Protein AF-A0A162ZR48-F1 (afdb_monomer)

InterPro domains:
  IPR013087 Zinc finger C2H2-type [PF00096] (67-89)
  IPR013087 Zinc finger C2H2-type [PF00096] (95-117)
  IPR013087 Zinc finger C2H2-type [PF00096] (123-147)
  IPR013087 Zinc finger C2H2-type [PF00096] (153-177)
  IPR013087 Zinc finger C2H2-type [PS00028] (3-26)
  IPR013087 Zinc finger C2H2-type [PS00028] (69-89)
  IPR013087 Zinc finger C2H2-type [PS00028] (97-117)
  IPR013087 Zinc finger C2H2-type [PS00028] (125-147)
  IPR013087 Zinc finger C2H2-type [PS00028] (155-177)
  IPR013087 Zinc finger C2H2-type [PS50157] (1-31)
  IPR013087 Zinc finger C2H2-type [PS50157] (34-66)
  IPR013087 Zinc finger C2H2-type [PS50157] (67-94)
  IPR013087 Zinc finger C2H2-type [PS50157] (95-122)
  IPR013087 Zinc finger C2H2-type [PS50157] (123-152)
  IPR013087 Zinc finger C2H2-type [PS50157] (153-180)
  IPR013087 Zinc finger C2H2-type [SM00355] (1-26)
  IPR013087 Zinc finger C2H2-type [SM00355] (34-61)
  IPR013087 Zinc finger C2H2-type [SM00355] (67-89)
  IPR013087 Zinc finger C2H2-type [SM00355] (95-117)
  IPR013087 Zinc finger C2H2-type [SM00355] (123-147)

Structure (mmCIF, N/CA/C/O backbone):
data_AF-A0A162ZR48-F1
#
_entry.id   AF-A0A162ZR48-F1
#
loop_
_atom_site.group_PDB
_atom_site.id
_atom_site.type_symbol
_atom_site.label_atom_id
_atom_site.label_alt_id
_atom_site.label_comp_id
_atom_site.label_asym_id
_atom_site.label_entity_id
_atom_site.label_seq_id
_atom_site.pdbx_PDB_ins_code
_atom_site.Cartn_x
_atom_site.Cartn_y
_atom_site.Cartn_z
_atom_site.occupancy
_atom_site.B_iso_or_equiv
_atom_site.auth_seq_id
_atom_site.auth_comp_id
_atom_site.auth_asym_id
_atom_site.auth_atom_id
_atom_site.pdbx_PDB_model_num
ATOM 1 N N . HIS A 1 1 ? 4.741 5.498 -23.033 1.00 85.38 1 HIS A N 1
ATOM 2 C CA . HIS A 1 1 ? 5.448 5.925 -21.806 1.00 85.38 1 HIS A CA 1
ATOM 3 C C . HIS A 1 1 ? 6.647 6.787 -22.174 1.00 85.38 1 HIS A C 1
ATOM 5 O O . HIS A 1 1 ? 7.472 6.330 -22.950 1.00 85.38 1 HIS A O 1
ATOM 11 N N . ALA A 1 2 ? 6.718 8.033 -21.700 1.00 90.19 2 ALA A N 1
ATOM 12 C CA . ALA A 1 2 ? 7.829 8.940 -22.012 1.00 90.19 2 ALA A CA 1
ATOM 13 C C . ALA A 1 2 ? 8.942 8.821 -20.964 1.00 90.19 2 ALA A C 1
ATOM 15 O O . ALA A 1 2 ? 8.642 8.762 -19.767 1.00 90.19 2 ALA A O 1
ATOM 16 N N . CYS A 1 3 ? 10.198 8.813 -21.408 1.00 92.06 3 CYS A N 1
ATOM 17 C CA . CYS A 1 3 ? 11.328 9.025 -20.519 1.00 92.06 3 CYS A CA 1
ATOM 18 C C . CYS A 1 3 ? 11.296 10.480 -20.036 1.00 92.06 3 CYS A C 1
ATOM 20 O O . CYS A 1 3 ? 11.126 11.397 -20.832 1.00 92.06 3 CYS A O 1
ATOM 22 N N . ARG A 1 4 ? 11.391 10.694 -18.721 1.00 91.75 4 ARG A N 1
ATOM 23 C CA . ARG A 1 4 ? 11.512 12.039 -18.128 1.00 91.75 4 ARG A CA 1
ATOM 24 C C . ARG A 1 4 ? 12.849 12.200 -17.412 1.00 91.75 4 ARG A C 1
ATOM 26 O O . ARG A 1 4 ? 12.938 12.891 -16.397 1.00 91.75 4 ARG A O 1
ATOM 33 N N . TRP A 1 5 ? 13.862 11.496 -17.903 1.00 90.75 5 TRP A N 1
ATOM 34 C CA . TRP A 1 5 ? 15.241 11.801 -17.566 1.00 90.75 5 TRP A CA 1
ATOM 35 C C . TRP A 1 5 ? 15.606 13.144 -18.196 1.00 90.75 5 TRP A C 1
ATOM 37 O O . TRP A 1 5 ? 15.152 13.440 -19.303 1.00 90.75 5 TRP A O 1
ATOM 47 N N . ILE A 1 6 ? 16.391 13.962 -17.496 1.00 89.31 6 ILE A N 1
ATOM 48 C CA . ILE A 1 6 ? 16.853 15.249 -18.022 1.00 89.31 6 ILE A CA 1
ATOM 49 C C . ILE A 1 6 ? 17.517 15.023 -19.390 1.00 89.31 6 ILE A C 1
ATOM 51 O O . ILE A 1 6 ? 18.332 14.116 -19.555 1.00 89.31 6 ILE A O 1
ATOM 55 N N . ASN A 1 7 ? 17.123 15.832 -20.377 1.00 88.62 7 ASN A N 1
ATOM 56 C CA . ASN A 1 7 ? 17.596 15.778 -21.765 1.00 88.62 7 ASN A CA 1
ATOM 57 C C . ASN A 1 7 ? 17.294 14.475 -22.538 1.00 88.62 7 ASN A C 1
ATOM 59 O O . ASN A 1 7 ? 17.893 14.246 -23.584 1.00 88.62 7 ASN A O 1
ATOM 63 N N . CYS A 1 8 ? 16.352 13.637 -22.086 1.00 90.81 8 CYS A N 1
ATOM 64 C CA . CYS A 1 8 ? 15.891 12.466 -22.841 1.00 90.81 8 CYS A CA 1
ATOM 65 C C . CYS A 1 8 ? 14.471 12.674 -23.387 1.00 90.81 8 CYS A C 1
ATOM 67 O O . CYS A 1 8 ? 13.550 12.986 -22.633 1.00 90.81 8 CYS A O 1
ATOM 69 N N . GLN A 1 9 ? 14.285 12.477 -24.697 1.00 92.50 9 GLN A N 1
ATOM 70 C CA . GLN A 1 9 ? 12.995 12.652 -25.386 1.00 92.50 9 GLN A CA 1
ATOM 71 C C . GLN A 1 9 ? 12.364 11.326 -25.855 1.00 92.50 9 GLN A C 1
ATOM 73 O O . GLN A 1 9 ? 11.335 11.330 -26.533 1.00 92.50 9 GLN A O 1
ATOM 78 N N . GLU A 1 10 ? 12.943 10.179 -25.488 1.00 94.62 10 GLU A N 1
ATOM 79 C CA . GLU A 1 10 ? 12.475 8.873 -25.957 1.00 94.62 10 GLU A CA 1
ATOM 80 C C . GLU A 1 10 ? 11.094 8.478 -25.405 1.00 94.62 10 GLU A C 1
ATOM 82 O O . GLU A 1 10 ? 10.706 8.784 -24.267 1.00 94.62 10 GLU A O 1
ATOM 87 N N . ARG A 1 11 ? 10.335 7.745 -26.230 1.00 93.88 11 ARG A N 1
ATOM 88 C CA . ARG A 1 11 ? 8.993 7.245 -25.910 1.00 93.88 11 ARG A CA 1
ATOM 89 C C . ARG A 1 11 ? 8.895 5.758 -26.224 1.00 93.88 11 ARG A C 1
ATOM 91 O O . ARG A 1 11 ? 9.351 5.294 -27.258 1.00 93.88 11 ARG A O 1
ATOM 98 N N . PHE A 1 12 ? 8.218 5.033 -25.343 1.00 92.25 12 PHE A N 1
ATOM 99 C CA . PHE A 1 12 ? 8.111 3.577 -25.376 1.00 92.25 12 PHE A CA 1
ATOM 100 C C . PHE A 1 12 ? 6.658 3.119 -25.389 1.00 92.25 12 PHE A C 1
ATOM 102 O O . PHE A 1 12 ? 5.803 3.749 -24.760 1.00 92.25 12 PHE A O 1
ATOM 109 N N . SER A 1 13 ? 6.385 1.991 -26.037 1.00 89.94 13 SER A N 1
ATOM 110 C CA . SER A 1 13 ? 5.060 1.362 -26.065 1.00 89.94 13 SER A CA 1
ATOM 111 C C . SER A 1 13 ? 4.666 0.747 -24.716 1.00 89.94 13 SER A C 1
ATOM 113 O O . SER A 1 13 ? 3.495 0.808 -24.356 1.00 89.94 13 SER A O 1
ATOM 115 N N . ALA A 1 14 ? 5.628 0.248 -23.927 1.00 85.94 14 ALA A N 1
ATOM 116 C CA . ALA A 1 14 ? 5.391 -0.386 -22.625 1.00 85.94 14 ALA A CA 1
ATOM 117 C C . ALA A 1 14 ? 6.295 0.159 -21.493 1.00 85.94 14 ALA A C 1
ATOM 119 O O . ALA A 1 14 ? 7.354 0.750 -21.728 1.00 85.94 14 ALA A O 1
ATOM 120 N N . PHE A 1 15 ? 5.879 -0.042 -20.235 1.00 85.12 15 PHE A N 1
ATOM 121 C CA . PHE A 1 15 ? 6.690 0.301 -19.053 1.00 85.12 15 PHE A CA 1
ATOM 122 C C . PHE A 1 15 ? 7.958 -0.550 -18.938 1.00 85.12 15 PHE A C 1
ATOM 124 O O . PHE A 1 15 ? 8.994 -0.044 -18.504 1.00 85.12 15 PHE A O 1
ATOM 131 N N . ASP A 1 16 ? 7.893 -1.818 -19.345 1.00 83.25 16 ASP A N 1
ATOM 132 C CA . ASP A 1 16 ? 9.028 -2.738 -19.264 1.00 83.25 16 ASP A CA 1
ATOM 133 C C . ASP A 1 16 ? 10.146 -2.296 -20.230 1.00 83.25 16 ASP A C 1
ATOM 135 O O . ASP A 1 16 ? 11.301 -2.179 -19.824 1.00 83.25 16 ASP A O 1
ATOM 139 N N . THR A 1 17 ? 9.797 -1.877 -21.454 1.00 90.25 17 THR A N 1
ATOM 140 C CA . THR A 1 17 ? 10.753 -1.313 -22.427 1.00 90.25 17 THR A CA 1
ATOM 141 C C . THR A 1 17 ? 11.373 0.010 -21.966 1.00 90.25 17 THR A C 1
ATOM 143 O O . THR A 1 17 ? 12.579 0.199 -22.102 1.00 90.25 17 THR A O 1
ATOM 146 N N . LEU A 1 18 ? 10.588 0.897 -21.337 1.00 91.88 18 LEU A N 1
ATOM 147 C CA . LEU A 1 18 ? 11.119 2.128 -20.735 1.00 91.88 18 LEU A CA 1
ATOM 148 C C . LEU A 1 18 ? 12.092 1.808 -19.589 1.00 91.88 18 LEU A C 1
ATOM 150 O O . LEU A 1 18 ? 13.120 2.462 -19.436 1.00 91.88 18 LEU A O 1
ATOM 154 N N . THR A 1 19 ? 11.786 0.792 -18.780 1.00 88.75 19 THR A N 1
ATOM 155 C CA . THR A 1 19 ? 12.639 0.380 -17.657 1.00 88.75 19 THR A CA 1
ATOM 156 C C . THR A 1 19 ? 13.972 -0.185 -18.149 1.00 88.75 19 THR A C 1
ATOM 158 O O . THR A 1 19 ? 15.008 0.112 -17.553 1.00 88.75 19 THR A O 1
ATOM 161 N N . ILE A 1 20 ? 13.970 -0.946 -19.250 1.00 89.50 20 ILE A N 1
ATOM 162 C CA . ILE A 1 20 ? 15.191 -1.440 -19.903 1.00 89.50 20 ILE A CA 1
ATOM 163 C C . ILE A 1 20 ? 16.043 -0.267 -20.402 1.00 89.50 20 ILE A C 1
ATOM 165 O O . ILE A 1 20 ? 17.217 -0.194 -20.038 1.00 89.50 20 ILE A O 1
ATOM 169 N N . HIS A 1 21 ? 15.448 0.688 -21.127 1.00 93.44 21 HIS A N 1
ATOM 170 C CA . HIS A 1 21 ? 16.141 1.905 -21.567 1.00 93.44 21 HIS A CA 1
ATOM 171 C C . HIS A 1 21 ? 16.774 2.659 -20.387 1.00 93.44 21 HIS A C 1
ATOM 173 O O . HIS A 1 21 ? 17.969 2.935 -20.400 1.00 93.44 21 HIS A O 1
ATOM 179 N N . LEU A 1 22 ? 16.022 2.911 -19.309 1.00 92.69 22 LEU A N 1
ATOM 180 C CA . LEU A 1 22 ? 16.535 3.603 -18.117 1.00 92.69 22 LEU A CA 1
ATOM 181 C C . LEU A 1 22 ? 17.709 2.853 -17.469 1.00 92.69 22 LEU A C 1
ATOM 183 O O . LEU A 1 22 ? 18.711 3.454 -17.082 1.00 92.69 22 LEU A O 1
ATOM 187 N N . SER A 1 23 ? 17.597 1.528 -17.380 1.00 91.88 23 SER A N 1
ATOM 188 C CA . SER A 1 23 ? 18.617 0.634 -16.827 1.00 91.88 23 SER A CA 1
ATOM 189 C C . SER A 1 23 ? 19.919 0.649 -17.641 1.00 91.88 23 SER A C 1
ATOM 191 O O . SER A 1 23 ? 21.011 0.585 -17.067 1.00 91.88 23 SER A O 1
ATOM 193 N N . GLN A 1 24 ? 19.818 0.710 -18.969 1.00 92.94 24 GLN A N 1
ATOM 194 C CA . GLN A 1 24 ? 20.955 0.593 -19.884 1.00 92.94 24 GLN A CA 1
ATOM 195 C C . GLN A 1 24 ? 21.579 1.949 -20.227 1.00 92.94 24 GLN A C 1
ATOM 197 O O . GLN A 1 24 ? 22.788 2.099 -20.087 1.00 92.94 24 GLN A O 1
ATOM 202 N N . VAL A 1 25 ? 20.765 2.933 -20.611 1.00 93.50 25 VAL A N 1
ATOM 203 C CA . VAL A 1 25 ? 21.218 4.234 -21.128 1.00 93.50 25 VAL A CA 1
ATOM 204 C C . VAL A 1 25 ? 21.614 5.183 -19.999 1.00 93.50 25 VAL A C 1
ATOM 206 O O . VAL A 1 25 ? 22.659 5.823 -20.056 1.00 93.50 25 VAL A O 1
ATOM 209 N N . HIS A 1 26 ? 20.806 5.255 -18.941 1.00 91.81 26 HIS A N 1
ATOM 210 C CA . HIS A 1 26 ? 20.994 6.260 -17.892 1.00 91.81 26 HIS A CA 1
ATOM 211 C C . HIS A 1 26 ? 21.730 5.716 -16.661 1.00 91.81 26 HIS A C 1
ATOM 213 O O . HIS A 1 26 ? 22.629 6.360 -16.115 1.00 91.81 26 HIS A O 1
ATOM 219 N N . VAL A 1 27 ? 21.388 4.503 -16.220 1.00 92.06 27 VAL A N 1
ATOM 220 C CA . VAL A 1 27 ? 21.979 3.917 -15.010 1.00 92.06 27 VAL A CA 1
ATOM 221 C C . VAL A 1 27 ? 23.345 3.289 -15.303 1.00 92.06 27 VAL A C 1
ATOM 223 O O . VAL A 1 27 ? 24.343 3.726 -14.723 1.00 92.06 27 VAL A O 1
ATOM 226 N N . GLY A 1 28 ? 23.425 2.315 -16.217 1.00 88.31 28 GLY A N 1
ATOM 227 C CA . GLY A 1 28 ? 24.679 1.616 -16.538 1.00 88.31 28 GLY A CA 1
ATOM 228 C C . GLY A 1 28 ? 25.233 0.780 -15.368 1.00 88.31 28 GLY A C 1
ATOM 229 O O . GLY A 1 28 ? 24.609 0.665 -14.310 1.00 88.31 28 GLY A O 1
ATOM 230 N N . SER A 1 29 ? 26.358 0.088 -15.552 1.00 87.62 29 SER A N 1
ATOM 231 C CA . SER A 1 29 ? 26.980 -0.809 -14.551 1.00 87.62 29 SER A CA 1
ATOM 232 C C . SER A 1 29 ? 28.344 -0.299 -14.082 1.00 87.62 29 SER A C 1
ATOM 234 O O . SER A 1 29 ? 28.962 0.511 -14.760 1.00 87.62 29 SER A O 1
ATOM 236 N N . GLY A 1 30 ? 28.820 -0.785 -12.930 1.00 83.62 30 GLY A N 1
ATOM 237 C CA . GLY A 1 30 ? 30.201 -0.562 -12.475 1.00 83.62 30 GLY A CA 1
ATOM 238 C C . GLY A 1 30 ? 30.512 0.830 -11.916 1.00 83.62 30 GLY A C 1
ATOM 239 O O . GLY A 1 30 ? 31.674 1.132 -11.677 1.00 83.62 30 GLY A O 1
ATOM 240 N N . LYS A 1 31 ? 29.503 1.677 -11.684 1.00 87.81 31 LYS A N 1
ATOM 241 C CA . LYS A 1 31 ? 29.688 2.996 -11.059 1.00 87.81 31 LYS A CA 1
ATOM 242 C C . LYS A 1 31 ? 29.737 2.868 -9.532 1.00 87.81 31 LYS A C 1
ATOM 244 O O . LYS A 1 31 ? 28.979 2.073 -8.967 1.00 87.81 31 LYS A O 1
ATOM 249 N N . SER A 1 32 ? 30.583 3.669 -8.880 1.00 86.75 32 SER A N 1
ATOM 250 C CA . SER A 1 32 ? 30.621 3.828 -7.415 1.00 86.75 32 SER A CA 1
ATOM 251 C C . SER A 1 32 ? 29.356 4.508 -6.886 1.00 86.75 32 SER A C 1
ATOM 253 O O . SER A 1 32 ? 28.852 4.162 -5.818 1.00 86.75 32 SER A O 1
ATOM 255 N N . GLU A 1 33 ? 28.799 5.428 -7.676 1.00 92.94 33 GLU A N 1
ATOM 256 C CA . GLU A 1 33 ? 27.580 6.162 -7.367 1.00 92.94 33 GLU A CA 1
ATOM 257 C C . GLU A 1 33 ? 26.665 6.281 -8.590 1.00 92.94 33 GLU A C 1
ATOM 259 O O . GLU A 1 33 ? 27.097 6.379 -9.739 1.00 92.94 33 GLU A O 1
ATOM 264 N N . TYR A 1 34 ? 25.364 6.284 -8.324 1.00 92.38 34 TYR A N 1
ATOM 265 C CA . TYR A 1 34 ? 24.301 6.406 -9.306 1.00 92.38 34 TYR A CA 1
ATOM 266 C C . TYR A 1 34 ? 23.413 7.582 -8.916 1.00 92.38 34 TYR A C 1
ATOM 268 O O . TYR A 1 34 ? 22.731 7.537 -7.890 1.00 92.38 34 TYR A O 1
AT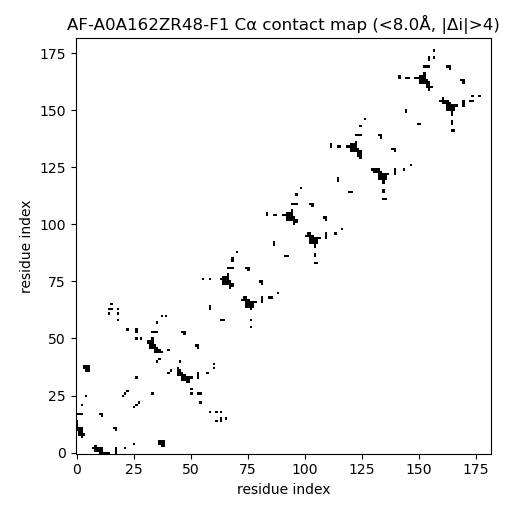OM 276 N N . LYS A 1 35 ? 23.391 8.625 -9.742 1.00 91.31 35 LYS A N 1
ATOM 277 C CA . LYS A 1 35 ? 22.555 9.809 -9.537 1.00 91.31 35 LYS A CA 1
ATOM 278 C C . LYS A 1 35 ? 21.282 9.700 -10.372 1.00 91.31 35 LYS A C 1
ATOM 280 O O . LYS A 1 35 ? 21.337 9.417 -11.565 1.00 91.31 35 LYS A O 1
ATOM 285 N N . CYS A 1 36 ? 20.130 9.905 -9.740 1.00 91.69 36 CYS A N 1
ATOM 286 C CA . CYS A 1 36 ? 18.855 9.993 -10.443 1.00 91.69 36 CYS A CA 1
ATOM 287 C C . CYS A 1 36 ? 18.613 11.428 -10.918 1.00 91.69 36 CYS A C 1
ATOM 289 O O . CYS A 1 36 ? 18.443 12.332 -10.099 1.00 91.69 36 CYS A O 1
ATOM 291 N N . GLU A 1 37 ? 18.546 11.608 -12.235 1.00 91.12 37 GLU A N 1
ATOM 292 C CA . GLU A 1 37 ? 18.314 12.900 -12.899 1.00 91.12 37 GLU A CA 1
ATOM 293 C C . GLU A 1 37 ? 16.943 12.927 -13.580 1.00 91.12 37 GLU A C 1
ATOM 295 O O . GLU A 1 37 ? 16.740 13.482 -14.655 1.00 91.12 37 GLU A O 1
ATOM 300 N N . TRP A 1 38 ? 15.968 12.282 -12.946 1.00 89.56 38 TRP A N 1
ATOM 301 C CA . TRP A 1 38 ? 14.572 12.415 -13.328 1.00 89.56 38 TRP A CA 1
ATOM 302 C C . TRP A 1 38 ? 14.088 13.836 -13.015 1.00 89.56 38 TRP A C 1
ATOM 304 O O . TRP A 1 38 ? 14.393 14.342 -11.936 1.00 89.56 38 TRP A O 1
ATOM 314 N N . VAL A 1 39 ? 13.271 14.449 -13.879 1.00 87.94 39 VAL A N 1
ATOM 315 C CA . VAL A 1 39 ? 12.781 15.837 -13.690 1.00 87.94 39 VAL A CA 1
ATOM 316 C C . VAL A 1 39 ? 12.132 16.038 -12.307 1.00 87.94 39 VAL A C 1
ATOM 318 O O . VAL A 1 39 ? 12.380 17.012 -11.611 1.00 87.94 39 VAL A O 1
ATOM 321 N N . ALA A 1 40 ? 11.371 15.057 -11.814 1.00 85.12 40 ALA A N 1
ATOM 322 C CA . ALA A 1 40 ? 10.759 15.119 -10.477 1.00 85.12 40 ALA A CA 1
ATOM 323 C C . ALA A 1 40 ? 11.750 14.982 -9.292 1.00 85.12 40 ALA A C 1
ATOM 325 O O . ALA A 1 40 ? 11.346 15.096 -8.137 1.00 85.12 40 ALA A O 1
ATOM 326 N N . CYS A 1 41 ? 13.029 14.694 -9.542 1.00 86.38 41 CYS A N 1
ATOM 327 C CA . CYS A 1 41 ? 14.109 14.622 -8.547 1.00 86.38 41 CYS A CA 1
ATOM 328 C C . CYS A 1 41 ? 15.088 15.801 -8.627 1.00 86.38 41 CYS A C 1
ATOM 330 O O . CYS A 1 41 ? 16.017 15.863 -7.824 1.00 86.38 41 CYS A O 1
ATOM 332 N N . GLU A 1 42 ? 14.864 16.736 -9.551 1.00 69.06 42 GLU A N 1
ATOM 333 C CA . GLU A 1 42 ? 15.783 17.812 -9.936 1.00 69.06 42 GLU A CA 1
ATOM 334 C C . GLU A 1 42 ? 16.248 18.686 -8.764 1.00 69.06 42 GLU A C 1
ATOM 336 O O . GLU A 1 42 ? 17.425 19.024 -8.678 1.00 69.06 42 GLU A O 1
ATOM 341 N N . ARG A 1 43 ? 15.377 18.973 -7.788 1.00 64.00 43 ARG A N 1
ATOM 342 C CA . ARG A 1 43 ? 15.732 19.856 -6.666 1.00 64.00 43 ARG A CA 1
ATOM 343 C C . ARG A 1 43 ? 16.734 19.277 -5.657 1.00 64.00 43 ARG A C 1
ATOM 345 O O . ARG A 1 43 ? 17.221 20.062 -4.864 1.00 64.00 43 ARG A O 1
ATOM 352 N N . ASN A 1 44 ? 17.030 17.968 -5.657 1.00 62.50 44 ASN A N 1
ATOM 353 C CA . ASN A 1 44 ? 17.982 17.320 -4.726 1.00 62.50 44 ASN A CA 1
ATOM 354 C C . ASN A 1 44 ? 18.446 15.935 -5.235 1.00 62.50 44 ASN A C 1
ATOM 356 O O . ASN A 1 44 ? 18.388 14.965 -4.479 1.00 62.50 44 ASN A O 1
ATOM 360 N N . GLY A 1 45 ? 18.808 15.818 -6.522 1.00 67.31 45 GLY A N 1
ATOM 361 C CA . GLY A 1 45 ? 19.072 14.549 -7.227 1.00 67.31 45 GLY A CA 1
ATOM 362 C C . GLY A 1 45 ? 19.541 13.407 -6.319 1.00 67.31 45 GLY A C 1
ATOM 363 O O . GLY A 1 45 ? 20.614 13.474 -5.723 1.00 67.31 45 GLY A O 1
ATOM 364 N N . LYS A 1 46 ? 18.709 12.369 -6.161 1.00 84.19 46 LYS A N 1
ATOM 365 C CA . LYS A 1 46 ? 19.004 11.292 -5.208 1.00 84.19 46 LYS A CA 1
ATOM 366 C C . LYS A 1 46 ? 20.201 10.484 -5.698 1.00 84.19 46 LYS A C 1
ATOM 368 O O . LYS A 1 46 ? 20.162 9.944 -6.806 1.00 84.19 46 LYS A O 1
ATOM 373 N N . ILE A 1 47 ? 21.222 10.386 -4.851 1.00 90.38 47 ILE A N 1
ATOM 374 C CA . ILE A 1 47 ? 22.424 9.587 -5.088 1.00 90.38 47 ILE A CA 1
ATOM 375 C C . ILE A 1 47 ? 22.265 8.232 -4.400 1.00 90.38 47 ILE A C 1
ATOM 377 O O . ILE A 1 47 ? 21.774 8.125 -3.275 1.00 90.38 47 ILE A O 1
ATOM 381 N N . PHE A 1 48 ? 22.671 7.181 -5.099 1.00 93.00 48 PHE A N 1
ATOM 382 C CA . PHE A 1 48 ? 22.629 5.808 -4.629 1.00 93.00 48 PHE A CA 1
ATOM 383 C C . PHE A 1 48 ? 23.989 5.158 -4.838 1.00 93.00 48 PHE A C 1
ATOM 385 O O . PHE A 1 48 ? 24.562 5.255 -5.911 1.00 93.00 48 PHE A O 1
ATOM 392 N N . THR A 1 49 ? 24.464 4.402 -3.857 1.00 93.44 49 THR A N 1
ATOM 393 C CA . THR A 1 49 ? 25.734 3.660 -3.953 1.00 93.44 49 THR A CA 1
ATOM 394 C C . THR A 1 49 ? 25.585 2.279 -4.594 1.00 93.44 49 THR A C 1
ATOM 396 O O . THR A 1 49 ? 26.551 1.549 -4.774 1.00 93.44 49 THR A O 1
ATOM 399 N N . GLN A 1 50 ? 24.356 1.865 -4.915 1.00 93.06 50 GLN A N 1
ATOM 400 C CA . GLN A 1 50 ? 24.072 0.547 -5.479 1.00 93.06 50 GLN A CA 1
ATOM 401 C C . GLN A 1 50 ? 23.099 0.658 -6.645 1.00 93.06 50 GLN A C 1
ATOM 403 O O . GLN A 1 50 ? 22.027 1.259 -6.513 1.00 93.06 50 GLN A O 1
ATOM 408 N N . ARG A 1 51 ? 23.419 -0.034 -7.744 1.00 93.00 51 ARG A N 1
ATOM 409 C CA . ARG A 1 51 ? 22.580 -0.098 -8.948 1.00 93.00 51 ARG A CA 1
ATOM 410 C C . ARG A 1 51 ? 21.143 -0.523 -8.634 1.00 93.00 51 ARG A C 1
ATOM 412 O O . ARG A 1 51 ? 20.189 0.088 -9.103 1.00 93.00 51 ARG A O 1
ATOM 419 N N . GLN A 1 52 ? 20.971 -1.548 -7.801 1.00 90.94 52 GLN A N 1
ATOM 420 C CA . GLN A 1 52 ? 19.640 -2.055 -7.447 1.00 90.94 52 GLN A CA 1
ATOM 421 C C . GLN A 1 52 ? 18.789 -0.998 -6.724 1.00 90.94 52 GLN A C 1
ATOM 423 O O . GLN A 1 52 ? 17.580 -0.910 -6.941 1.00 90.94 52 GLN A O 1
ATOM 428 N N . LYS A 1 53 ? 19.414 -0.138 -5.907 1.00 92.62 53 LYS A N 1
ATOM 429 C CA . LYS A 1 53 ? 18.707 0.917 -5.170 1.00 92.62 53 LYS A CA 1
ATOM 430 C C . LYS A 1 53 ? 18.200 2.023 -6.097 1.00 92.62 53 LYS A C 1
ATOM 432 O O . LYS A 1 53 ? 17.047 2.424 -5.941 1.00 92.62 53 LYS A O 1
ATOM 437 N N . ILE A 1 54 ? 19.005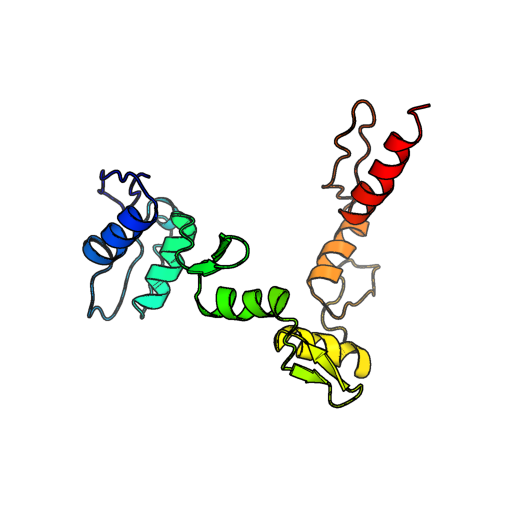 2.474 -7.067 1.00 92.50 54 ILE A N 1
ATOM 438 C CA . ILE A 1 54 ? 18.536 3.456 -8.057 1.00 92.50 54 ILE A CA 1
ATOM 439 C C . ILE A 1 54 ? 17.466 2.856 -8.974 1.00 92.50 54 ILE A C 1
ATOM 441 O O . ILE A 1 54 ? 16.467 3.517 -9.232 1.00 92.50 54 ILE A O 1
ATOM 445 N N . MET A 1 55 ? 17.596 1.591 -9.389 1.00 92.00 55 MET A N 1
ATOM 446 C CA . MET A 1 55 ? 16.566 0.939 -10.207 1.00 92.00 55 MET A CA 1
ATOM 447 C C . MET A 1 55 ? 15.227 0.857 -9.471 1.00 92.00 55 MET A C 1
ATOM 449 O O . MET A 1 55 ? 14.194 1.212 -10.036 1.00 92.00 55 MET A O 1
ATOM 453 N N . ARG A 1 56 ? 15.236 0.489 -8.183 1.00 91.94 56 ARG A N 1
ATOM 454 C CA . ARG A 1 56 ? 14.030 0.525 -7.343 1.00 91.94 56 ARG A CA 1
ATOM 455 C C . ARG A 1 56 ? 13.484 1.943 -7.172 1.00 91.94 56 ARG A C 1
ATOM 457 O O . ARG A 1 56 ? 12.275 2.137 -7.164 1.00 91.94 56 ARG A O 1
ATOM 464 N N . HIS A 1 57 ? 14.348 2.947 -7.051 1.00 91.88 57 HIS A N 1
ATOM 465 C CA . HIS A 1 57 ? 13.895 4.335 -7.014 1.00 91.88 57 HIS A CA 1
ATOM 466 C C . HIS A 1 57 ? 13.235 4.761 -8.333 1.00 91.88 57 HIS A C 1
ATOM 468 O O . HIS A 1 57 ? 12.175 5.370 -8.309 1.00 91.88 57 HIS A O 1
ATOM 474 N N . ILE A 1 58 ? 13.790 4.398 -9.486 1.00 90.56 58 ILE A N 1
AT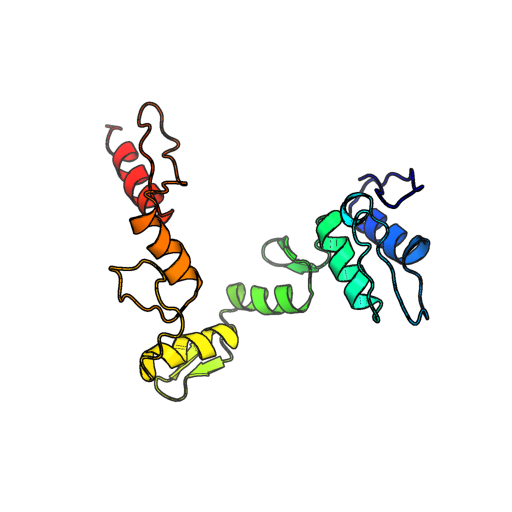OM 475 C CA . ILE A 1 58 ? 13.210 4.715 -10.798 1.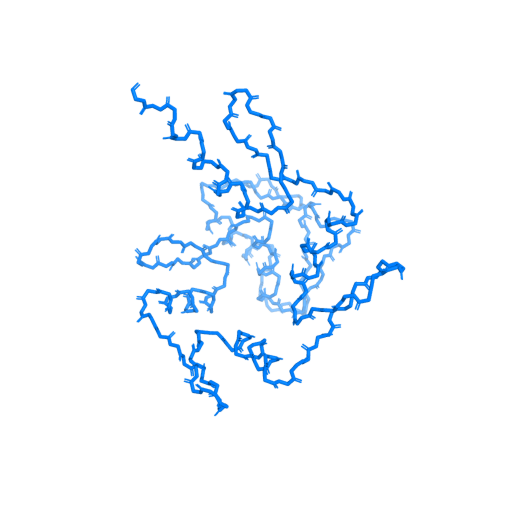00 90.56 58 ILE A CA 1
ATOM 476 C C . ILE A 1 58 ? 11.809 4.099 -10.968 1.00 90.56 58 ILE A C 1
ATOM 478 O O . ILE A 1 58 ? 10.935 4.706 -11.595 1.00 90.56 58 ILE A O 1
ATOM 482 N N . GLN A 1 59 ? 11.542 2.939 -10.358 1.00 91.19 59 GLN A N 1
ATOM 483 C CA . GLN A 1 59 ? 10.194 2.355 -10.327 1.00 91.19 59 GLN A CA 1
ATOM 484 C C . GLN A 1 59 ? 9.159 3.282 -9.666 1.00 91.19 59 GLN A C 1
ATOM 486 O O . GLN A 1 59 ? 7.986 3.220 -10.026 1.00 91.19 59 GLN A O 1
ATOM 491 N N . THR A 1 60 ? 9.556 4.187 -8.758 1.00 89.88 60 THR A N 1
ATOM 492 C CA . THR A 1 60 ? 8.624 5.162 -8.156 1.00 89.88 60 THR A CA 1
ATOM 493 C C . THR A 1 60 ? 8.185 6.243 -9.136 1.00 89.88 60 THR A C 1
ATOM 495 O O . THR A 1 60 ? 7.118 6.821 -8.958 1.00 89.88 60 THR A O 1
ATOM 498 N N . HIS A 1 61 ? 8.986 6.513 -10.169 1.00 88.75 61 HIS A N 1
ATOM 499 C CA . HIS A 1 61 ? 8.659 7.495 -11.205 1.00 88.75 61 HIS A CA 1
ATOM 500 C C . HIS A 1 61 ? 7.851 6.892 -12.341 1.00 88.75 61 HIS A C 1
ATOM 502 O O . HIS A 1 61 ? 6.903 7.492 -12.840 1.00 88.75 61 HIS A O 1
ATOM 508 N N . THR A 1 62 ? 8.248 5.696 -12.761 1.00 87.56 62 THR A N 1
ATOM 509 C CA . THR A 1 62 ? 7.609 4.984 -13.868 1.00 87.56 62 THR A CA 1
ATOM 510 C C . THR A 1 62 ? 6.343 4.260 -13.428 1.00 87.56 62 THR A C 1
ATOM 512 O O . THR A 1 62 ? 5.500 3.962 -14.260 1.00 87.56 62 THR A O 1
ATOM 515 N N . GLY A 1 63 ? 6.195 3.944 -12.139 1.00 87.19 63 GLY A N 1
ATOM 516 C CA . GLY A 1 63 ? 5.153 3.038 -11.659 1.00 87.19 63 GLY A CA 1
ATOM 517 C C . GLY A 1 63 ? 5.372 1.586 -12.098 1.00 87.19 63 GLY A C 1
ATOM 518 O O . GLY A 1 63 ? 4.458 0.770 -11.960 1.00 87.19 63 GLY A O 1
ATOM 519 N N . ALA A 1 64 ? 6.558 1.256 -12.627 1.00 87.94 64 ALA A N 1
ATOM 520 C CA . ALA A 1 64 ? 6.882 -0.078 -13.104 1.00 87.94 64 ALA A CA 1
ATOM 521 C C . ALA A 1 64 ? 6.816 -1.099 -11.961 1.00 87.94 64 ALA A C 1
ATOM 523 O O . ALA A 1 64 ? 7.374 -0.912 -10.878 1.00 87.94 64 ALA A O 1
ATOM 524 N N . LYS A 1 65 ? 6.125 -2.206 -12.229 1.00 90.44 65 LYS A N 1
ATOM 525 C CA . LYS A 1 65 ? 5.960 -3.334 -11.313 1.00 90.44 65 LYS A CA 1
ATOM 526 C C . LYS A 1 65 ? 6.319 -4.614 -12.066 1.00 90.44 65 LYS A C 1
ATOM 528 O O . LYS A 1 65 ? 5.427 -5.255 -12.626 1.00 90.44 65 LYS A O 1
ATOM 533 N N . PRO A 1 66 ? 7.616 -4.932 -12.185 1.00 88.62 66 PRO A N 1
ATOM 534 C CA . PRO A 1 66 ? 8.079 -5.966 -13.106 1.00 88.62 66 PRO A CA 1
ATOM 535 C C . PRO A 1 66 ? 7.664 -7.374 -12.672 1.00 88.62 66 PRO A C 1
ATOM 537 O O . PRO A 1 66 ? 7.552 -8.258 -13.511 1.00 88.62 66 PRO A O 1
ATOM 540 N N . PHE A 1 67 ? 7.382 -7.588 -11.387 1.00 92.19 67 PHE A N 1
ATOM 541 C CA . PHE A 1 67 ? 7.060 -8.911 -10.872 1.00 92.19 67 PHE A CA 1
ATOM 542 C C . PHE A 1 67 ? 5.550 -9.120 -10.834 1.00 92.19 67 PHE A C 1
ATOM 544 O O . PHE A 1 67 ? 4.827 -8.324 -10.237 1.00 92.19 67 PHE A O 1
ATOM 551 N N . GLN A 1 68 ? 5.065 -10.189 -11.453 1.00 94.69 68 GLN A N 1
ATOM 552 C CA . GLN A 1 68 ? 3.643 -10.500 -11.547 1.00 94.69 68 GLN A CA 1
ATOM 553 C C . GLN A 1 68 ? 3.316 -11.770 -10.759 1.00 94.69 68 GLN A C 1
ATOM 555 O O . GLN A 1 68 ? 4.076 -12.728 -10.767 1.00 94.69 68 GLN A O 1
ATOM 560 N N . CYS A 1 69 ? 2.173 -11.771 -10.082 1.00 96.31 69 CYS A N 1
ATOM 561 C CA . CYS A 1 69 ? 1.577 -12.973 -9.521 1.00 96.31 69 CYS A CA 1
ATOM 562 C C . CYS A 1 69 ? 0.922 -13.796 -10.632 1.00 96.31 69 CYS A C 1
ATOM 564 O O . CYS A 1 69 ? 0.032 -13.296 -11.324 1.00 96.31 69 CYS A O 1
ATOM 566 N N . ASP A 1 70 ? 1.292 -15.064 -10.771 1.00 93.56 70 ASP A N 1
ATOM 567 C CA . ASP A 1 70 ? 0.740 -15.902 -11.837 1.00 93.56 70 ASP A CA 1
ATOM 568 C C . ASP A 1 70 ? -0.726 -16.277 -11.618 1.00 93.56 70 ASP A C 1
ATOM 570 O O . ASP A 1 70 ? -1.462 -16.423 -12.596 1.00 93.56 70 ASP A O 1
ATOM 574 N N . THR A 1 71 ? -1.171 -16.330 -10.359 1.00 95.19 71 THR A N 1
ATOM 575 C CA . THR A 1 71 ? -2.546 -16.676 -9.977 1.00 95.19 71 THR A CA 1
ATOM 576 C C . THR A 1 71 ? -3.531 -15.533 -10.215 1.00 95.19 71 THR A C 1
ATOM 578 O O . THR A 1 71 ? -4.535 -15.725 -10.889 1.00 95.19 71 THR A O 1
ATOM 581 N N . CYS A 1 72 ? -3.268 -14.332 -9.684 1.00 96.31 72 CYS A N 1
ATOM 582 C CA . CYS A 1 72 ? -4.217 -13.209 -9.753 1.00 96.31 72 CYS A CA 1
ATOM 583 C C . CYS A 1 72 ? -3.770 -12.053 -10.657 1.00 96.31 72 CYS A C 1
ATOM 585 O O . CYS A 1 72 ? -4.415 -11.005 -10.684 1.00 96.31 72 CYS A O 1
ATOM 587 N N . LYS A 1 73 ? -2.644 -12.208 -11.365 1.00 95.25 73 LYS A N 1
ATOM 588 C CA . LYS A 1 73 ? -2.057 -11.216 -12.288 1.00 95.25 73 LYS A CA 1
ATOM 589 C C . LYS A 1 73 ? -1.706 -9.867 -11.645 1.00 95.25 73 LYS A C 1
ATOM 591 O O . LYS A 1 73 ? -1.313 -8.924 -12.331 1.00 95.25 73 LYS A O 1
ATOM 596 N N . ARG A 1 74 ? -1.768 -9.762 -10.313 1.00 95.44 74 ARG A N 1
ATOM 597 C CA . ARG A 1 74 ? -1.346 -8.571 -9.571 1.00 95.44 74 ARG A CA 1
ATOM 598 C C . ARG A 1 74 ? 0.160 -8.366 -9.711 1.00 95.44 74 ARG A C 1
ATOM 600 O O . ARG A 1 74 ? 0.934 -9.304 -9.547 1.00 95.44 74 ARG A O 1
ATOM 607 N N . ARG A 1 75 ? 0.575 -7.124 -9.970 1.00 93.88 75 ARG A N 1
ATOM 608 C CA . ARG A 1 75 ? 1.986 -6.752 -10.155 1.00 93.88 75 ARG A CA 1
ATOM 609 C C . ARG A 1 75 ? 2.581 -6.069 -8.918 1.00 93.88 75 ARG A C 1
ATOM 611 O O . ARG A 1 75 ? 1.882 -5.346 -8.201 1.00 93.88 75 ARG A O 1
ATOM 618 N N . PHE A 1 76 ? 3.879 -6.267 -8.706 1.00 93.88 76 PHE A N 1
ATOM 619 C CA . PHE A 1 76 ? 4.679 -5.799 -7.574 1.00 93.88 76 PHE A CA 1
ATOM 620 C C . PHE A 1 76 ? 6.023 -5.222 -8.043 1.00 93.88 76 PHE A C 1
ATOM 622 O O . PHE A 1 76 ? 6.550 -5.588 -9.093 1.00 93.88 76 PHE A O 1
ATOM 629 N N . SER A 1 77 ? 6.566 -4.291 -7.259 1.00 90.88 77 SER A N 1
ATOM 630 C CA . SER A 1 77 ? 7.846 -3.621 -7.528 1.00 90.88 77 SER A CA 1
ATOM 631 C C . SER A 1 77 ? 9.064 -4.488 -7.202 1.00 90.88 77 SER A C 1
ATOM 633 O O . SER A 1 77 ? 10.107 -4.345 -7.833 1.00 90.88 77 SER A O 1
ATOM 635 N N . GLU A 1 78 ? 8.931 -5.410 -6.245 1.00 91.25 78 GLU A N 1
ATOM 636 C CA . GLU A 1 78 ? 10.023 -6.254 -5.747 1.00 91.25 78 GLU A CA 1
ATOM 637 C C . GLU A 1 78 ? 9.620 -7.739 -5.761 1.00 91.25 78 GLU A C 1
ATOM 639 O O . GLU A 1 78 ? 8.456 -8.083 -5.536 1.00 91.25 78 GLU A O 1
ATOM 644 N N . SER A 1 79 ? 10.583 -8.628 -6.026 1.00 93.44 79 SER A N 1
ATOM 645 C CA . SER A 1 79 ? 10.348 -10.074 -6.161 1.00 93.44 79 SER A CA 1
ATOM 646 C C . SER A 1 79 ? 9.884 -10.713 -4.853 1.00 93.44 79 SER A C 1
ATOM 648 O O . SER A 1 79 ? 8.927 -11.486 -4.837 1.00 93.44 79 SER A O 1
ATOM 650 N N . ASN A 1 80 ? 10.503 -10.333 -3.732 1.00 93.00 80 ASN A N 1
ATOM 651 C CA . ASN A 1 80 ? 10.126 -10.792 -2.396 1.00 93.00 80 ASN A CA 1
ATOM 652 C C . ASN A 1 80 ? 8.672 -10.436 -2.040 1.00 93.00 80 ASN A C 1
ATOM 654 O O . ASN A 1 80 ? 8.025 -11.191 -1.318 1.00 93.00 80 ASN A O 1
ATOM 658 N N . MET A 1 81 ? 8.141 -9.325 -2.563 1.00 94.94 81 MET A N 1
ATOM 659 C CA . MET A 1 81 ? 6.743 -8.938 -2.364 1.00 94.94 81 MET A CA 1
ATOM 660 C C . MET A 1 81 ? 5.786 -9.871 -3.108 1.00 94.94 81 MET A C 1
ATOM 662 O O . MET A 1 81 ? 4.720 -10.172 -2.577 1.00 94.94 81 MET A O 1
ATOM 666 N N . VAL A 1 82 ? 6.161 -10.377 -4.291 1.00 95.62 82 VAL A N 1
ATOM 667 C CA . VAL A 1 82 ? 5.368 -11.408 -4.986 1.00 95.62 82 VAL A CA 1
ATOM 668 C C . VAL A 1 82 ? 5.394 -12.710 -4.214 1.00 95.62 82 VAL A C 1
ATOM 670 O O . VAL A 1 82 ? 4.334 -13.255 -3.942 1.00 95.62 82 VAL A O 1
ATOM 673 N N . VAL A 1 83 ? 6.575 -13.175 -3.797 1.00 94.94 83 VAL A N 1
ATOM 674 C CA . VAL A 1 83 ? 6.712 -14.411 -3.007 1.00 94.94 83 VAL A CA 1
ATOM 675 C C . VAL A 1 83 ? 5.878 -14.330 -1.728 1.00 94.94 83 VAL A C 1
ATOM 677 O O . VAL A 1 83 ? 5.103 -15.230 -1.419 1.00 94.94 83 VAL A O 1
ATOM 680 N N . GLN A 1 84 ? 5.964 -13.209 -1.011 1.00 95.88 84 GLN A N 1
ATOM 681 C CA . GLN A 1 84 ? 5.143 -12.961 0.168 1.00 95.88 84 GLN A CA 1
ATOM 682 C C . GLN A 1 84 ? 3.646 -12.929 -0.166 1.00 95.88 84 GLN A C 1
ATOM 684 O O . GLN A 1 84 ? 2.835 -13.468 0.585 1.00 95.88 84 GLN A O 1
ATOM 689 N N . HIS A 1 85 ? 3.265 -12.301 -1.277 1.00 96.31 85 HIS A N 1
ATOM 690 C CA . HIS A 1 85 ? 1.879 -12.261 -1.722 1.00 96.31 85 HIS A CA 1
ATOM 691 C C . HIS A 1 85 ? 1.343 -13.644 -2.108 1.00 96.31 85 HIS A C 1
ATOM 693 O O . HIS A 1 85 ? 0.188 -13.932 -1.800 1.00 96.31 85 HIS A O 1
ATOM 699 N N . MET A 1 86 ? 2.155 -14.524 -2.699 1.00 96.56 86 MET A N 1
ATOM 700 C CA . MET A 1 86 ? 1.741 -15.891 -3.045 1.00 96.56 86 MET A CA 1
ATOM 701 C C . MET A 1 86 ? 1.249 -16.679 -1.830 1.00 96.56 86 MET A C 1
ATOM 703 O O . MET A 1 86 ? 0.331 -17.486 -1.959 1.00 96.56 86 MET A O 1
ATOM 707 N N . ARG A 1 87 ? 1.738 -16.361 -0.626 1.00 96.31 87 ARG A N 1
ATOM 708 C CA . ARG A 1 87 ? 1.227 -16.927 0.634 1.00 96.31 87 ARG A CA 1
ATOM 709 C C . ARG A 1 87 ? -0.250 -16.630 0.892 1.00 96.31 87 ARG A C 1
ATOM 711 O O . ARG A 1 87 ? -0.898 -17.335 1.656 1.00 96.31 87 ARG A O 1
ATOM 718 N N . THR A 1 88 ? -0.812 -15.600 0.257 1.00 96.06 88 THR A N 1
ATOM 719 C CA . THR A 1 88 ? -2.257 -15.318 0.317 1.00 96.06 88 THR A CA 1
ATOM 720 C C . THR A 1 88 ? -3.085 -16.283 -0.529 1.00 96.06 88 THR A C 1
ATOM 722 O O . THR A 1 88 ? -4.262 -16.463 -0.238 1.00 96.06 88 THR A O 1
ATOM 725 N N . HIS A 1 89 ? -2.473 -16.924 -1.529 1.00 96.06 89 HIS A N 1
ATOM 726 C CA . HIS A 1 89 ? -3.094 -17.971 -2.337 1.00 96.06 89 HIS A CA 1
ATOM 727 C C . HIS A 1 89 ? -2.875 -19.359 -1.734 1.00 96.06 89 HIS A C 1
ATOM 729 O O . HIS A 1 89 ? -3.810 -20.148 -1.680 1.00 96.06 89 HIS A O 1
ATOM 735 N N . THR A 1 90 ? -1.664 -19.647 -1.250 1.00 95.50 90 THR A N 1
ATOM 736 C CA . THR A 1 90 ? -1.330 -20.966 -0.683 1.00 95.50 90 THR A CA 1
ATOM 737 C C . THR A 1 90 ? -1.795 -21.137 0.762 1.00 95.50 90 THR A C 1
ATOM 739 O O . THR A 1 90 ? -1.889 -22.257 1.250 1.00 95.50 90 THR A O 1
ATOM 742 N N . GLY A 1 91 ? -2.052 -20.036 1.474 1.00 95.50 91 GLY A N 1
ATOM 743 C CA . GLY A 1 91 ? -2.357 -20.057 2.904 1.00 95.50 91 GLY A CA 1
ATOM 744 C C . GLY A 1 91 ? -1.136 -20.277 3.803 1.00 95.50 91 GLY A C 1
ATOM 745 O O . GLY A 1 91 ? -1.301 -20.377 5.018 1.00 95.50 91 GLY A O 1
ATOM 746 N N . GLU A 1 92 ? 0.079 -20.317 3.246 1.00 97.00 92 GLU A N 1
ATOM 747 C CA . GLU A 1 92 ? 1.316 -20.536 3.998 1.00 97.00 92 GLU A CA 1
ATOM 748 C C . GLU A 1 92 ? 1.534 -19.438 5.055 1.00 97.00 92 GLU A C 1
ATOM 750 O O . GLU A 1 92 ? 1.490 -18.230 4.783 1.00 97.00 92 GLU A O 1
ATOM 755 N N . ARG A 1 93 ? 1.791 -19.855 6.296 1.00 96.75 93 ARG A N 1
ATOM 756 C CA . ARG A 1 93 ? 2.016 -18.956 7.431 1.00 96.75 93 ARG A CA 1
ATOM 757 C C . ARG A 1 93 ? 3.231 -19.414 8.237 1.00 96.75 93 ARG A C 1
ATOM 759 O O . ARG A 1 93 ? 3.055 -19.993 9.302 1.00 96.75 93 ARG A O 1
ATOM 766 N N . PRO A 1 94 ? 4.454 -19.166 7.741 1.00 96.44 94 PRO A N 1
ATOM 767 C CA . PRO A 1 94 ? 5.662 -19.768 8.301 1.00 96.44 94 PRO A CA 1
ATOM 768 C C . PRO A 1 94 ? 6.100 -19.154 9.639 1.00 96.44 94 PRO A C 1
ATOM 770 O O . PRO A 1 94 ? 7.004 -19.673 10.283 1.00 96.44 94 PRO A O 1
ATOM 773 N N . TYR A 1 95 ? 5.506 -18.034 10.063 1.00 97.94 95 TYR A N 1
ATOM 774 C CA . TYR A 1 95 ? 5.909 -17.344 11.286 1.00 97.94 95 TYR A CA 1
ATOM 775 C C . TYR A 1 95 ? 4.936 -17.648 12.419 1.00 97.94 95 TYR A C 1
ATOM 777 O O . TYR A 1 95 ? 3.854 -17.064 12.484 1.00 97.94 95 TYR A O 1
ATOM 785 N N . GLN A 1 96 ? 5.335 -18.532 13.324 1.00 98.12 96 GLN A N 1
ATOM 786 C CA . GLN A 1 96 ? 4.529 -18.926 14.473 1.00 98.12 96 GLN A CA 1
ATOM 787 C C . GLN A 1 96 ? 4.833 -18.071 15.707 1.00 98.12 96 GLN A C 1
ATOM 789 O O . GLN A 1 96 ? 5.985 -17.747 15.997 1.00 98.12 96 GLN A O 1
ATOM 794 N N . CYS A 1 97 ? 3.793 -17.705 16.454 1.00 98.12 97 CYS A N 1
ATOM 795 C CA . CYS A 1 97 ? 3.944 -17.138 17.784 1.00 98.12 97 CYS A CA 1
ATOM 796 C C . CYS A 1 97 ? 4.212 -18.246 18.801 1.00 98.12 97 CYS A C 1
ATOM 798 O O . CYS A 1 97 ? 3.374 -19.112 19.007 1.00 98.12 97 CYS A O 1
ATOM 800 N N . ASP A 1 98 ? 5.339 -18.153 19.488 1.00 97.19 98 ASP A N 1
ATOM 801 C CA . ASP A 1 98 ? 5.724 -18.985 20.632 1.00 97.19 98 ASP A CA 1
ATOM 802 C C . ASP A 1 98 ? 4.678 -19.014 21.763 1.00 97.19 98 ASP A C 1
ATOM 804 O O . ASP A 1 98 ? 4.405 -20.071 22.322 1.00 97.19 98 ASP A O 1
ATOM 808 N N . GLN A 1 99 ? 4.054 -17.878 22.081 1.00 97.12 99 GLN A N 1
ATOM 809 C CA . GLN A 1 99 ? 3.143 -17.781 23.230 1.00 97.12 99 GLN A CA 1
ATOM 810 C C . GLN A 1 99 ? 1.735 -18.340 22.986 1.00 97.12 99 GLN A C 1
ATOM 812 O O . GLN A 1 99 ? 1.133 -18.891 23.900 1.00 97.12 99 GLN A O 1
ATOM 817 N N . CYS A 1 100 ? 1.182 -18.193 21.778 1.00 97.50 100 CYS A N 1
ATOM 818 C CA . CYS A 1 100 ? -0.195 -18.621 21.478 1.00 97.50 100 CYS A CA 1
ATOM 819 C C . CYS A 1 100 ? -0.323 -19.526 20.249 1.00 97.50 100 CYS A C 1
ATOM 821 O O . CYS A 1 100 ? -1.432 -19.796 19.793 1.00 97.50 100 CYS A O 1
ATOM 823 N N . GLN A 1 101 ? 0.802 -19.955 19.672 1.00 97.44 101 GLN A N 1
ATOM 824 C CA . GLN A 1 101 ? 0.888 -20.850 18.512 1.00 97.44 101 GLN A CA 1
ATOM 825 C C . GLN A 1 101 ? 0.200 -20.323 17.241 1.00 97.44 101 GLN A C 1
ATOM 827 O O . GLN A 1 101 ? 0.078 -21.037 16.245 1.00 97.44 101 GLN A O 1
ATOM 832 N N . LYS A 1 102 ? -0.211 -19.048 17.230 1.00 97.81 102 LYS A N 1
ATOM 833 C CA . LYS A 1 102 ? -0.832 -18.400 16.076 1.00 97.81 102 LYS A CA 1
ATOM 834 C C . LYS A 1 102 ? 0.193 -18.159 14.974 1.00 97.81 102 LYS A C 1
ATOM 836 O O . LYS A 1 102 ? 1.269 -17.623 15.221 1.00 97.81 102 LYS A O 1
ATOM 841 N N . ASN A 1 103 ? -0.182 -18.505 13.747 1.00 97.38 103 ASN A N 1
ATOM 842 C CA . ASN A 1 103 ? 0.682 -18.421 12.575 1.00 97.38 103 ASN A CA 1
ATOM 843 C C . ASN A 1 103 ? 0.407 -17.159 11.737 1.00 97.38 103 ASN A C 1
ATOM 845 O O . ASN A 1 103 ? -0.746 -16.751 11.558 1.00 97.38 103 ASN A O 1
ATOM 849 N N . PHE A 1 104 ? 1.467 -16.576 11.175 1.00 97.56 104 PHE A N 1
ATOM 850 C CA . PHE A 1 104 ? 1.459 -15.367 10.351 1.00 97.56 104 PHE A CA 1
ATOM 851 C C . PHE A 1 104 ? 2.196 -15.598 9.029 1.00 97.56 104 PHE A C 1
ATOM 853 O O . PHE A 1 104 ? 3.187 -16.320 8.963 1.00 97.56 104 PHE A O 1
ATOM 860 N N . SER A 1 105 ? 1.733 -14.947 7.960 1.00 96.38 105 SER A N 1
ATOM 861 C CA . SER A 1 105 ? 2.354 -15.029 6.629 1.00 96.38 105 SER A CA 1
ATOM 862 C C . SER A 1 105 ? 3.607 -14.161 6.488 1.00 96.38 105 SER A C 1
ATOM 864 O O . SER A 1 105 ? 4.401 -14.363 5.566 1.00 96.38 105 SER A O 1
ATOM 866 N N . VAL A 1 106 ? 3.801 -13.1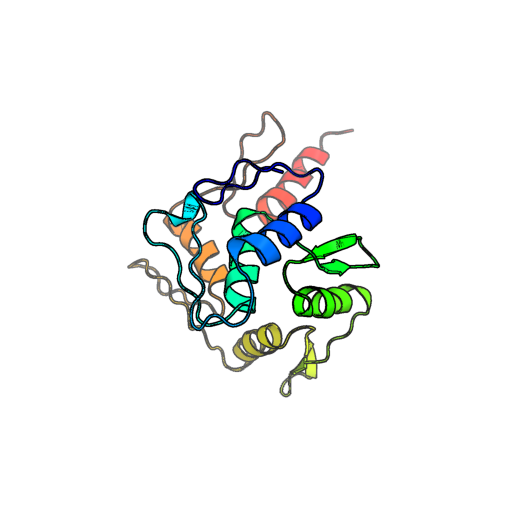93 7.393 1.00 95.81 106 VAL A N 1
ATOM 867 C CA . VAL A 1 106 ? 4.896 -12.212 7.355 1.00 95.81 106 VAL A CA 1
ATOM 868 C C . VAL A 1 106 ? 5.475 -11.985 8.755 1.00 95.81 106 VAL A C 1
ATOM 870 O O . VAL A 1 106 ? 4.723 -11.862 9.723 1.00 95.81 106 VAL A O 1
ATOM 873 N N . SER A 1 107 ? 6.803 -11.888 8.869 1.00 96.25 107 SER A N 1
ATOM 874 C CA . SER A 1 107 ? 7.500 -11.759 10.160 1.00 96.25 107 SER A CA 1
ATOM 875 C C . SER A 1 107 ? 7.111 -10.487 10.914 1.00 96.25 107 SER A C 1
ATOM 877 O O . SER A 1 107 ? 6.842 -10.534 12.109 1.00 96.25 107 SER A O 1
ATOM 879 N N . ALA A 1 108 ? 6.984 -9.361 10.208 1.00 94.88 108 ALA A N 1
ATOM 880 C CA . ALA A 1 108 ? 6.572 -8.092 10.806 1.00 94.88 108 ALA A CA 1
ATOM 881 C C . ALA A 1 108 ? 5.185 -8.172 11.474 1.00 94.88 108 ALA A C 1
ATOM 883 O O . ALA A 1 108 ? 4.966 -7.546 12.509 1.00 94.88 108 ALA A O 1
ATOM 884 N N . ALA A 1 109 ? 4.259 -8.968 10.924 1.00 96.25 109 ALA A N 1
ATOM 885 C CA . ALA A 1 109 ? 2.944 -9.171 11.528 1.00 96.25 109 ALA A CA 1
ATOM 886 C C . ALA A 1 109 ? 3.042 -9.986 12.820 1.00 96.25 109 ALA A C 1
ATOM 888 O O . ALA A 1 109 ? 2.346 -9.661 13.778 1.00 96.25 109 ALA A O 1
ATOM 889 N N . LEU A 1 110 ? 3.937 -10.980 12.878 1.00 97.75 110 LEU A N 1
ATOM 890 C CA . LEU A 1 110 ? 4.242 -11.687 14.121 1.00 97.75 110 LEU A CA 1
ATOM 891 C C . LEU A 1 110 ? 4.846 -10.731 15.163 1.00 97.75 110 LEU A C 1
ATOM 893 O O . LEU A 1 110 ? 4.392 -10.714 16.303 1.00 97.75 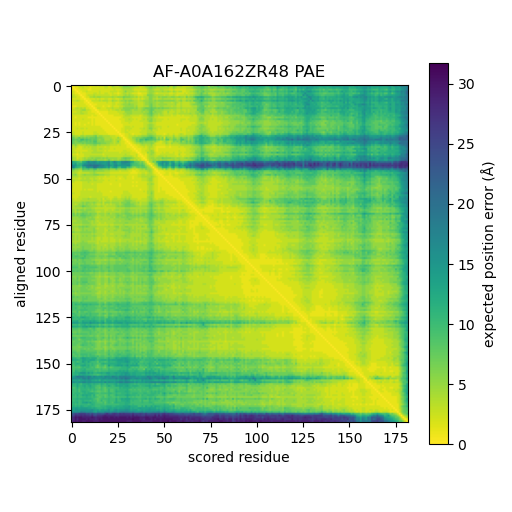110 LEU A O 1
ATOM 897 N N . THR A 1 111 ? 5.812 -9.889 14.787 1.00 97.12 111 THR A N 1
ATOM 898 C CA . THR A 1 111 ? 6.409 -8.899 15.703 1.00 97.12 111 THR A CA 1
ATOM 899 C C . THR A 1 111 ? 5.362 -7.944 16.274 1.00 97.12 111 THR A C 1
ATOM 901 O O . THR A 1 111 ? 5.329 -7.711 17.479 1.00 97.12 111 THR A O 1
ATOM 904 N N . ILE A 1 112 ? 4.471 -7.417 15.430 1.00 97.12 112 ILE A N 1
ATOM 905 C CA . ILE A 1 112 ? 3.365 -6.559 15.877 1.00 97.12 112 ILE A CA 1
ATOM 906 C C . ILE A 1 112 ? 2.405 -7.346 16.772 1.00 97.12 112 ILE A C 1
ATOM 908 O O . ILE A 1 112 ? 1.978 -6.840 17.807 1.00 97.12 112 ILE A O 1
ATOM 912 N N . HIS A 1 113 ? 2.081 -8.587 16.407 1.00 97.38 113 HIS A N 1
ATOM 913 C CA . HIS A 1 113 ? 1.199 -9.439 17.192 1.00 97.38 113 HIS A CA 1
ATOM 914 C C . HIS A 1 113 ? 1.745 -9.722 18.592 1.00 97.38 113 HIS A C 1
ATOM 916 O O . HIS A 1 113 ? 0.969 -9.685 19.544 1.00 97.38 113 HIS A O 1
ATOM 922 N N . LYS A 1 114 ? 3.061 -9.921 18.747 1.00 97.75 114 LYS A N 1
ATOM 923 C CA . LYS A 1 114 ? 3.689 -10.134 20.060 1.00 97.75 114 LYS A CA 1
ATOM 924 C C . LYS A 1 114 ? 3.390 -9.001 21.055 1.00 97.75 114 LYS A C 1
ATOM 926 O O . LYS A 1 114 ? 3.320 -9.258 22.254 1.00 97.75 114 LYS A O 1
ATOM 931 N N . ARG A 1 115 ? 3.087 -7.783 20.581 1.00 97.69 115 ARG A N 1
ATOM 932 C CA . ARG A 1 115 ? 2.647 -6.661 21.434 1.00 97.69 115 ARG A CA 1
ATOM 933 C C . ARG A 1 115 ? 1.314 -6.891 22.139 1.00 97.69 115 ARG A C 1
ATOM 935 O O . ARG A 1 115 ? 1.039 -6.242 23.141 1.00 97.69 115 ARG A O 1
ATOM 942 N N . VAL A 1 116 ? 0.475 -7.796 21.634 1.00 96.88 116 VAL A N 1
ATOM 943 C CA . VAL A 1 116 ? -0.773 -8.190 22.306 1.00 96.88 116 VAL A CA 1
ATOM 944 C C . VAL A 1 116 ? -0.472 -8.898 23.622 1.00 96.88 116 VAL A C 1
ATOM 946 O O . VAL A 1 116 ? -1.201 -8.706 24.587 1.00 96.88 116 VAL A O 1
ATOM 949 N N . HIS A 1 117 ? 0.615 -9.666 23.674 1.00 97.38 117 HIS A N 1
ATOM 950 C CA . HIS A 1 117 ? 1.018 -10.376 24.879 1.00 97.38 117 HIS A CA 1
ATOM 951 C C . HIS A 1 117 ? 1.759 -9.481 25.871 1.00 97.38 117 HIS A C 1
ATOM 953 O O . HIS A 1 117 ? 1.528 -9.568 27.070 1.00 97.38 117 HIS A O 1
ATOM 959 N N . THR A 1 118 ? 2.626 -8.595 25.379 1.00 96.25 118 THR A N 1
ATOM 960 C CA . THR A 1 118 ? 3.399 -7.689 26.244 1.00 96.25 118 THR A CA 1
ATOM 961 C C . THR A 1 118 ? 2.616 -6.448 26.674 1.00 96.25 118 THR A C 1
ATOM 963 O O . THR A 1 118 ? 3.035 -5.737 27.581 1.00 96.25 118 THR A O 1
ATOM 966 N N . GLY A 1 119 ? 1.511 -6.132 25.993 1.00 96.31 119 GLY A N 1
ATOM 967 C CA . GLY A 1 119 ? 0.773 -4.884 26.183 1.00 96.31 119 GLY A CA 1
ATOM 968 C C . GLY A 1 119 ? 1.487 -3.641 25.634 1.00 96.31 119 GLY A C 1
ATOM 969 O O . GLY A 1 119 ? 1.021 -2.524 25.868 1.00 96.31 119 GLY A O 1
ATOM 970 N N . GLU A 1 120 ? 2.594 -3.801 24.898 1.00 97.44 120 GLU A N 1
ATOM 971 C CA . GLU A 1 120 ? 3.400 -2.688 24.392 1.00 97.44 120 GLU A CA 1
ATOM 972 C C . GLU A 1 120 ? 2.582 -1.776 23.456 1.00 97.44 120 GLU A C 1
ATOM 974 O O . GLU A 1 120 ? 2.021 -2.199 22.437 1.00 97.44 120 GLU A O 1
ATOM 979 N N . LYS A 1 121 ? 2.546 -0.478 23.779 1.00 97.25 121 LYS A N 1
ATOM 980 C CA . LYS A 1 121 ? 1.874 0.564 22.984 1.00 97.25 121 LYS A CA 1
ATOM 981 C C . LYS A 1 121 ? 2.835 1.725 22.699 1.00 97.25 121 LYS A C 1
ATOM 983 O O . LYS A 1 121 ? 2.774 2.757 23.384 1.00 97.25 121 LYS A O 1
ATOM 988 N N . PRO A 1 122 ? 3.733 1.574 21.704 1.00 96.69 122 PRO A N 1
ATOM 989 C CA . PRO A 1 122 ? 4.790 2.552 21.436 1.00 96.69 122 PRO A CA 1
ATOM 990 C C . PRO A 1 122 ? 4.256 3.902 20.954 1.00 96.69 122 PRO A C 1
ATOM 992 O O . PRO A 1 122 ? 4.890 4.933 21.151 1.00 96.69 122 PRO A O 1
ATOM 995 N N . PHE A 1 123 ? 3.082 3.910 20.323 1.00 98.00 123 PHE A N 1
ATOM 996 C CA . PHE A 1 123 ? 2.580 5.071 19.600 1.00 98.00 123 PHE A CA 1
ATOM 997 C C . PHE A 1 123 ? 1.595 5.858 20.465 1.00 98.00 123 PHE A C 1
ATOM 999 O O . PHE A 1 123 ? 0.433 5.476 20.588 1.00 98.00 123 PHE A O 1
ATOM 1006 N N . ALA A 1 124 ? 2.056 6.951 21.071 1.00 97.56 124 ALA A N 1
ATOM 1007 C CA . ALA A 1 124 ? 1.222 7.840 21.878 1.00 97.56 124 ALA A CA 1
ATOM 1008 C C . ALA A 1 124 ? 0.517 8.908 21.027 1.00 97.56 124 ALA A C 1
ATOM 1010 O O . ALA A 1 124 ? 1.088 9.429 20.064 1.00 97.56 124 ALA A O 1
ATOM 1011 N N . CYS A 1 125 ? -0.719 9.243 21.400 1.00 97.88 125 CYS A N 1
ATOM 1012 C CA . CYS A 1 125 ? -1.393 10.432 20.901 1.00 97.88 125 CYS A CA 1
ATOM 1013 C C . CYS A 1 125 ? -0.647 11.682 21.374 1.00 97.88 125 CYS A C 1
ATOM 1015 O O . CYS A 1 125 ? -0.202 11.747 22.515 1.00 97.88 125 CYS A O 1
ATOM 1017 N N . LYS A 1 126 ? -0.484 12.656 20.475 1.00 95.38 126 LYS A N 1
ATOM 1018 C CA . LYS A 1 126 ? 0.205 13.923 20.767 1.00 95.38 126 LYS A CA 1
ATOM 1019 C C . LYS A 1 126 ? -0.757 15.059 21.126 1.00 95.38 126 LYS A C 1
ATOM 1021 O O . LYS A 1 126 ? -0.317 16.189 21.291 1.00 95.38 126 LYS A O 1
ATOM 1026 N N . TYR A 1 127 ? -2.059 14.783 21.169 1.00 95.88 127 TYR A N 1
ATOM 1027 C CA . TYR A 1 127 ? -3.057 15.792 21.505 1.00 95.88 127 TYR A CA 1
ATOM 1028 C C . TYR A 1 127 ? -3.047 16.033 23.028 1.00 95.88 127 TYR A C 1
ATOM 1030 O O . TYR A 1 127 ? -3.089 15.036 23.750 1.00 95.88 127 TYR A O 1
ATOM 1038 N N . PRO A 1 128 ? -2.996 17.290 23.517 1.00 93.25 128 PRO A N 1
ATOM 1039 C CA . PRO A 1 128 ? -2.727 17.602 24.929 1.00 93.25 128 PRO A CA 1
ATOM 1040 C C . PRO A 1 128 ? -3.621 16.867 25.937 1.00 93.25 128 PRO A C 1
ATOM 1042 O O . PRO A 1 128 ? -3.115 16.255 26.870 1.00 93.25 128 PRO A O 1
ATOM 1045 N N . ASP A 1 129 ? -4.930 16.820 25.687 1.00 94.75 129 ASP A N 1
ATOM 1046 C CA . ASP A 1 129 ? -5.905 16.193 26.593 1.00 94.75 129 ASP A CA 1
ATOM 1047 C C . ASP A 1 129 ? -6.190 14.717 26.252 1.00 94.75 129 ASP A C 1
ATOM 1049 O O . ASP A 1 129 ? -7.239 14.165 26.592 1.00 94.75 129 ASP A O 1
ATOM 1053 N N . CYS A 1 130 ? -5.288 14.055 25.516 1.00 96.69 130 CYS A N 1
ATOM 1054 C CA . CYS A 1 130 ? -5.473 12.680 25.061 1.00 96.69 130 CYS A CA 1
ATOM 1055 C C . CYS A 1 130 ? -4.299 11.770 25.431 1.00 96.69 130 CYS A C 1
ATOM 1057 O O . CYS A 1 130 ? -3.301 11.674 24.721 1.00 96.69 130 CYS A O 1
ATOM 1059 N N . SER A 1 131 ? -4.488 10.960 26.470 1.00 96.19 131 SER A N 1
ATOM 1060 C CA . SER A 1 131 ? -3.485 9.990 26.939 1.00 96.19 131 SER A CA 1
ATOM 1061 C C . SER A 1 131 ? -3.519 8.641 26.200 1.00 96.19 131 SER A C 1
ATOM 1063 O O . SER A 1 131 ? -2.959 7.648 26.671 1.00 96.19 131 SER A O 1
ATOM 1065 N N . LYS A 1 132 ? -4.210 8.543 25.053 1.00 97.56 132 LYS A N 1
ATOM 1066 C CA . LYS A 1 132 ? -4.371 7.266 24.336 1.00 97.56 132 LYS A CA 1
ATOM 1067 C C . LYS A 1 132 ? -3.068 6.824 23.673 1.00 97.56 132 LY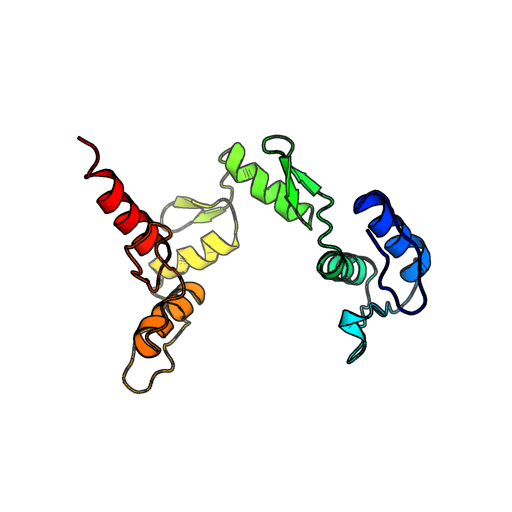S A C 1
ATOM 1069 O O . LYS A 1 132 ? -2.391 7.601 23.004 1.00 97.56 132 LYS A O 1
ATOM 1074 N N . ARG A 1 133 ? -2.757 5.530 23.797 1.00 97.88 133 ARG A N 1
ATOM 1075 C CA . ARG A 1 133 ? -1.602 4.877 23.161 1.00 97.88 133 ARG A CA 1
ATOM 1076 C C . ARG A 1 133 ? -2.040 3.684 22.319 1.00 97.88 133 ARG A C 1
ATOM 1078 O O . ARG A 1 133 ? -3.030 3.023 22.632 1.00 97.88 133 ARG A O 1
ATOM 1085 N N . PHE A 1 134 ? -1.270 3.383 21.280 1.00 97.62 134 PHE A N 1
ATOM 1086 C CA . PHE A 1 134 ? -1.566 2.356 20.287 1.00 97.62 134 PHE A CA 1
ATOM 1087 C C . PHE A 1 134 ? -0.362 1.434 20.076 1.00 97.62 134 PHE A C 1
ATOM 1089 O O . PHE A 1 134 ? 0.790 1.861 20.144 1.00 97.62 134 PHE A O 1
ATOM 1096 N N . SER A 1 135 ? -0.640 0.161 19.791 1.00 96.88 135 SER A N 1
ATOM 1097 C CA . SER A 1 135 ? 0.362 -0.854 19.435 1.00 96.88 135 SER A CA 1
ATOM 1098 C C . SER A 1 135 ? 0.871 -0.711 17.996 1.00 96.88 135 SER A C 1
ATOM 1100 O O . SER A 1 135 ? 1.927 -1.242 17.660 1.00 96.88 135 SER A O 1
ATOM 1102 N N . GLU A 1 136 ? 0.155 0.033 17.149 1.00 96.94 136 GLU A N 1
ATOM 1103 C CA . GLU A 1 136 ? 0.484 0.271 15.741 1.00 96.94 136 GLU A CA 1
ATOM 1104 C C . GLU A 1 136 ? 0.310 1.748 15.370 1.00 96.94 136 GLU A C 1
ATOM 1106 O O . GLU A 1 136 ? -0.679 2.384 15.748 1.00 96.94 136 GLU A O 1
ATOM 1111 N N . SER A 1 137 ? 1.225 2.277 14.554 1.00 96.50 137 SER A N 1
ATOM 1112 C CA . SER A 1 137 ? 1.186 3.663 14.069 1.00 96.50 137 SER A CA 1
ATOM 1113 C C . SER A 1 137 ? -0.058 3.954 13.228 1.00 96.50 137 SER A C 1
ATOM 1115 O O . SER A 1 137 ? -0.659 5.016 13.359 1.00 96.50 137 SER A O 1
ATOM 1117 N N . SER A 1 138 ? -0.503 2.991 12.415 1.00 94.81 138 SER A N 1
ATOM 1118 C CA . SER A 1 138 ? -1.697 3.132 11.574 1.00 94.81 138 SER A CA 1
ATOM 1119 C C . SER A 1 138 ? -2.969 3.363 12.401 1.00 94.81 138 SER A C 1
ATOM 1121 O O . SER A 1 138 ? -3.867 4.093 11.976 1.00 94.81 138 SER A O 1
ATOM 1123 N N . ASN A 1 139 ? -3.043 2.776 13.598 1.00 96.19 139 ASN A N 1
ATOM 1124 C CA . ASN A 1 139 ? -4.162 2.960 14.515 1.00 96.19 139 ASN A CA 1
ATOM 1125 C C . ASN A 1 139 ? -4.099 4.332 15.196 1.00 96.19 139 ASN A C 1
ATOM 1127 O O . ASN A 1 139 ? -5.140 4.979 15.308 1.00 96.19 139 ASN A O 1
ATOM 1131 N N . LEU A 1 140 ? -2.900 4.825 15.530 1.00 97.19 140 LEU A N 1
ATOM 1132 C CA . LEU A 1 140 ? -2.709 6.211 15.965 1.00 97.19 140 LEU A CA 1
ATOM 1133 C C . LEU A 1 140 ? -3.151 7.203 14.876 1.00 97.19 140 LEU A C 1
ATOM 1135 O O . LEU A 1 140 ? -3.950 8.090 15.156 1.00 97.19 140 LEU A O 1
ATOM 1139 N N . THR A 1 141 ? -2.724 7.032 13.620 1.00 95.50 141 THR A N 1
ATOM 1140 C CA . THR A 1 141 ? -3.131 7.916 12.510 1.00 95.50 141 THR A CA 1
ATOM 1141 C C . THR A 1 141 ? -4.650 7.960 12.336 1.00 95.50 141 THR A C 1
ATOM 1143 O O . THR A 1 141 ? -5.224 9.036 12.188 1.00 95.50 141 THR A O 1
ATOM 1146 N N . LYS A 1 142 ? -5.329 6.805 12.392 1.00 95.19 142 LYS A N 1
ATOM 1147 C CA . LYS A 1 142 ? -6.803 6.755 12.350 1.00 95.19 142 LYS A CA 1
ATOM 1148 C C . LYS A 1 142 ? -7.423 7.479 13.546 1.00 95.19 142 LYS A C 1
ATOM 1150 O O . LYS A 1 142 ? -8.432 8.155 13.378 1.00 95.19 142 LYS A O 1
ATOM 1155 N N . HIS A 1 143 ? -6.840 7.328 14.734 1.00 96.31 143 HIS A N 1
ATOM 1156 C CA . HIS A 1 143 ? -7.312 7.986 15.946 1.00 96.31 143 HIS A CA 1
ATOM 1157 C C . HIS A 1 143 ? -7.172 9.511 15.886 1.00 96.31 143 HIS A C 1
ATOM 1159 O O . HIS A 1 143 ? -8.098 10.193 16.314 1.00 96.31 143 HIS A O 1
ATOM 1165 N N . MET A 1 144 ? -6.099 10.051 15.297 1.00 96.50 144 MET A N 1
ATOM 1166 C CA . MET A 1 144 ? -5.907 11.506 15.183 1.00 96.50 144 MET A CA 1
ATOM 1167 C C . MET A 1 144 ? -7.077 12.216 14.487 1.00 96.50 144 MET A C 1
ATOM 1169 O O . MET A 1 144 ? -7.378 13.359 14.817 1.00 96.50 144 MET A O 1
ATOM 1173 N N . ARG A 1 145 ? -7.804 11.525 13.597 1.00 95.56 145 ARG A N 1
ATOM 1174 C CA . ARG A 1 145 ? -9.006 12.064 12.935 1.00 95.56 145 ARG A CA 1
ATOM 1175 C C . ARG A 1 145 ? -10.159 12.374 13.884 1.00 95.56 145 ARG A C 1
ATOM 1177 O O . ARG A 1 145 ? -11.049 13.135 13.529 1.00 95.56 145 ARG A O 1
ATOM 1184 N N . VAL A 1 146 ? -10.162 11.785 15.079 1.00 94.69 146 VAL A N 1
ATOM 1185 C CA . VAL A 1 146 ? -11.125 12.130 16.134 1.00 94.69 146 VAL A CA 1
ATOM 1186 C C . VAL A 1 146 ? -10.891 13.559 16.619 1.00 94.69 146 VAL A C 1
ATOM 1188 O O . VAL A 1 146 ? -11.855 14.262 16.884 1.00 94.69 146 VAL A O 1
ATOM 1191 N N . HIS A 1 147 ? -9.631 13.993 16.687 1.00 95.56 147 HIS A N 1
ATOM 1192 C CA . HIS A 1 147 ? -9.274 15.339 17.125 1.00 95.56 147 HIS A CA 1
ATOM 1193 C C . HIS A 1 147 ? -9.414 16.367 16.004 1.00 95.56 147 HIS A C 1
ATOM 1195 O O . HIS A 1 147 ? -9.932 17.452 16.227 1.00 95.56 147 HIS A O 1
ATOM 1201 N N . THR A 1 148 ? -8.989 16.024 14.786 1.00 94.06 148 THR A N 1
ATOM 1202 C CA . THR A 1 148 ? -9.050 16.958 13.650 1.00 94.06 148 THR A CA 1
ATOM 1203 C C . THR A 1 148 ? -10.436 17.057 13.013 1.00 94.06 148 THR A C 1
ATOM 1205 O O . THR A 1 148 ? -10.674 17.950 12.207 1.00 94.06 148 THR A O 1
ATOM 1208 N N . GLY A 1 149 ? -11.339 16.114 13.299 1.00 94.44 149 GLY A N 1
ATOM 1209 C CA . GLY A 1 149 ? -12.648 16.022 12.646 1.00 94.44 149 GLY A CA 1
ATOM 1210 C C . GLY A 1 149 ? -12.593 15.578 11.178 1.00 94.44 149 GLY A C 1
ATOM 1211 O O . GLY A 1 149 ? -13.624 15.573 10.503 1.00 94.44 149 GLY A O 1
ATOM 1212 N N . GLU A 1 150 ? -11.422 15.183 10.669 1.00 95.69 150 GLU A N 1
ATOM 1213 C CA . GLU A 1 150 ? -11.227 14.818 9.266 1.00 95.69 150 GLU A CA 1
ATOM 1214 C C . GLU A 1 150 ? -12.104 13.614 8.865 1.00 95.69 150 GLU A C 1
ATOM 1216 O O . GLU A 1 150 ? -12.080 12.541 9.484 1.00 95.69 150 GLU A O 1
ATOM 1221 N N . ARG A 1 151 ? -12.858 13.772 7.770 1.00 95.31 151 ARG A N 1
ATOM 1222 C CA . ARG A 1 151 ? -13.746 12.742 7.203 1.00 95.31 151 ARG A CA 1
ATOM 1223 C C . ARG A 1 151 ? -13.439 12.504 5.719 1.00 95.31 151 ARG A C 1
ATOM 1225 O O . ARG A 1 151 ? -14.207 12.939 4.861 1.00 95.31 151 ARG A O 1
ATOM 1232 N N . PRO A 1 152 ? -12.332 11.809 5.394 1.00 94.88 152 PRO A N 1
ATOM 1233 C CA . PRO A 1 152 ? -11.883 11.653 4.008 1.00 94.88 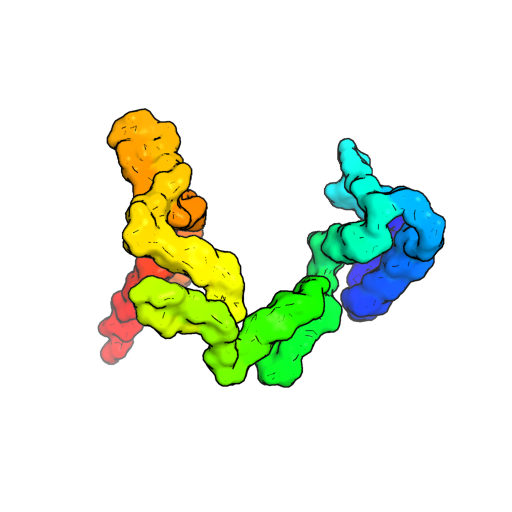152 PRO A CA 1
ATOM 1234 C C . PRO A 1 152 ? -12.817 10.794 3.154 1.00 94.88 152 PRO A C 1
ATOM 1236 O O . PRO A 1 152 ? -12.811 10.889 1.930 1.00 94.88 152 PRO A O 1
ATOM 1239 N N . PHE A 1 153 ? -13.600 9.918 3.787 1.00 95.62 153 PHE A N 1
ATOM 1240 C CA . PHE A 1 153 ? -14.352 8.888 3.084 1.00 95.62 153 PHE A CA 1
ATOM 1241 C C . PHE A 1 153 ? -15.804 9.319 2.922 1.00 95.62 153 PHE A C 1
ATOM 1243 O O . PHE A 1 153 ? -16.601 9.227 3.857 1.00 95.62 153 PHE A O 1
ATOM 1250 N N . LYS A 1 154 ? -16.142 9.809 1.730 1.00 95.69 154 LYS A N 1
ATOM 1251 C CA . LYS A 1 154 ? -17.497 10.240 1.375 1.00 95.69 154 LYS A CA 1
ATOM 1252 C C . LYS A 1 154 ? -18.328 9.062 0.868 1.00 95.69 154 LYS A C 1
ATOM 1254 O O . LYS A 1 154 ? -17.814 8.178 0.187 1.00 95.69 154 LYS A O 1
ATOM 1259 N N . CYS A 1 155 ? -19.615 9.065 1.196 1.00 95.94 155 CYS A N 1
ATOM 1260 C CA . CYS A 1 155 ? -20.594 8.195 0.566 1.00 95.94 155 CYS A CA 1
ATOM 1261 C C . CYS A 1 155 ? -20.682 8.535 -0.927 1.00 95.94 155 CYS A C 1
ATOM 1263 O O . CYS A 1 155 ? -20.739 9.706 -1.301 1.00 95.94 155 CYS A O 1
ATOM 1265 N N . THR A 1 156 ? -20.683 7.507 -1.771 1.00 94.06 156 THR A N 1
ATOM 1266 C CA . THR A 1 156 ? -20.778 7.647 -3.229 1.00 94.06 156 THR A CA 1
ATOM 1267 C C . THR A 1 156 ? -22.221 7.741 -3.725 1.00 94.06 156 THR A C 1
ATOM 1269 O O . THR A 1 156 ? -22.444 8.214 -4.836 1.00 94.06 156 THR A O 1
ATOM 1272 N N . VAL A 1 157 ? -23.200 7.329 -2.911 1.00 91.88 157 VAL A N 1
ATOM 1273 C CA . VAL A 1 157 ? -24.631 7.400 -3.239 1.00 91.88 157 VAL A CA 1
ATOM 1274 C C . VAL A 1 157 ? -25.107 8.848 -3.121 1.00 91.88 157 VAL A C 1
ATOM 1276 O O . VAL A 1 157 ? -24.923 9.492 -2.086 1.00 91.88 157 VAL A 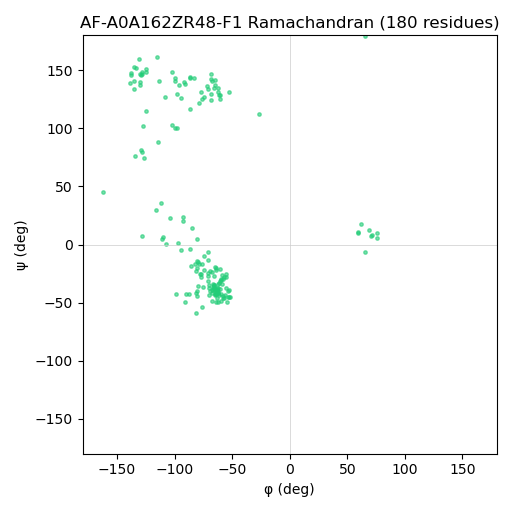O 1
ATOM 1279 N N . LYS A 1 158 ? -25.736 9.371 -4.175 1.00 90.06 158 LYS A N 1
ATOM 1280 C CA . LYS A 1 158 ? -26.366 10.700 -4.178 1.00 90.06 158 LYS A CA 1
ATOM 1281 C C . LYS A 1 158 ? -27.883 10.555 -3.972 1.00 90.06 158 LYS A C 1
ATOM 1283 O O . LYS A 1 158 ? -28.444 9.625 -4.539 1.00 90.06 158 LYS A O 1
ATOM 1288 N N . PRO A 1 159 ? -28.535 11.440 -3.189 1.00 90.44 159 PRO A N 1
ATOM 1289 C CA . PRO A 1 159 ? -28.016 12.691 -2.615 1.00 90.44 159 PRO A CA 1
ATOM 1290 C C . PRO A 1 159 ? -27.411 12.573 -1.194 1.00 90.44 159 PRO A C 1
ATOM 1292 O O . PRO A 1 159 ? -27.335 13.570 -0.488 1.00 90.44 159 PRO A O 1
ATOM 1295 N N . CYS A 1 160 ? -26.950 11.398 -0.743 1.00 94.06 160 CYS A N 1
ATOM 1296 C CA . CYS A 1 160 ? -26.617 11.161 0.672 1.00 94.06 160 CYS A CA 1
ATOM 1297 C C . CYS A 1 160 ? -25.626 12.159 1.308 1.00 94.06 160 CYS A C 1
ATOM 1299 O O . CYS A 1 160 ? -25.821 12.564 2.452 1.00 94.06 160 CYS A O 1
ATOM 1301 N N . GLY A 1 161 ? -24.529 12.506 0.625 1.00 90.94 161 GLY A N 1
ATOM 1302 C CA . GLY A 1 161 ? -23.559 13.519 1.082 1.00 90.94 161 GLY A CA 1
ATOM 1303 C C . GLY A 1 161 ? -22.773 13.196 2.368 1.00 90.94 161 GLY A C 1
ATOM 1304 O O . GLY A 1 161 ? -21.849 13.931 2.717 1.00 90.94 161 GLY A O 1
ATOM 1305 N N . LYS A 1 162 ? -23.082 12.098 3.074 1.00 95.19 162 LYS A N 1
ATOM 1306 C CA . LYS A 1 162 ? -22.438 11.727 4.344 1.00 95.19 162 LYS A CA 1
ATOM 1307 C C . LYS A 1 162 ? -20.956 11.403 4.161 1.00 95.19 162 LYS A C 1
ATOM 1309 O O . LYS A 1 162 ? -20.565 10.735 3.206 1.00 95.19 162 LYS A O 1
ATOM 1314 N N . ALA A 1 163 ? -20.140 11.818 5.129 1.00 96.06 163 ALA A N 1
ATOM 1315 C CA . ALA A 1 163 ? -18.704 11.560 5.162 1.00 96.06 163 ALA A CA 1
ATOM 1316 C C . ALA A 1 163 ? -18.258 10.955 6.500 1.00 96.06 163 ALA A C 1
ATOM 1318 O O . ALA A 1 163 ? -18.807 11.249 7.568 1.00 96.06 163 ALA A O 1
ATOM 1319 N N . PHE A 1 164 ? -17.231 10.113 6.442 1.00 95.69 164 PHE A N 1
ATOM 1320 C CA . PHE A 1 164 ? -16.779 9.278 7.546 1.00 95.69 164 PHE A CA 1
ATOM 1321 C C . PHE A 1 164 ? -15.259 9.355 7.710 1.00 95.69 164 PHE A C 1
ATOM 1323 O O . PHE A 1 164 ? -14.513 9.564 6.753 1.00 95.69 164 PHE A O 1
ATOM 1330 N N . SER A 1 165 ? -14.787 9.147 8.939 1.00 95.38 165 SER A N 1
ATOM 1331 C CA . SER A 1 165 ? -13.358 9.158 9.285 1.00 95.38 165 SER A CA 1
ATOM 1332 C C . SER A 1 165 ? -12.638 7.845 8.949 1.00 95.38 165 SER A C 1
ATOM 1334 O O . SER A 1 165 ? -11.402 7.793 8.933 1.00 95.38 165 SER A O 1
ATOM 1336 N N . ARG A 1 166 ? -13.391 6.771 8.669 1.00 93.88 166 ARG A N 1
ATOM 1337 C CA . ARG A 1 166 ? -12.867 5.429 8.382 1.00 93.88 166 ARG A CA 1
ATOM 1338 C C . ARG A 1 166 ? -13.606 4.750 7.213 1.00 93.88 166 ARG A C 1
ATOM 1340 O O . ARG A 1 166 ? -14.822 4.911 7.118 1.00 93.88 166 ARG A O 1
ATOM 1347 N N . PRO A 1 167 ? -12.925 3.933 6.384 1.00 93.38 167 PRO A N 1
ATOM 1348 C CA . PRO A 1 167 ? -13.553 3.237 5.254 1.00 93.38 167 PRO A CA 1
ATOM 1349 C C . PRO A 1 167 ? -14.623 2.223 5.666 1.00 93.38 167 PRO A C 1
ATOM 1351 O O . PRO A 1 167 ? -15.676 2.160 5.043 1.00 93.38 167 PRO A O 1
ATOM 1354 N N . ASP A 1 168 ? -14.392 1.467 6.747 1.00 93.62 168 ASP A N 1
ATOM 1355 C CA . ASP A 1 168 ? -15.340 0.453 7.236 1.00 93.62 168 ASP A CA 1
ATOM 1356 C C . ASP A 1 168 ? -16.707 1.051 7.599 1.00 93.62 168 ASP A C 1
ATOM 1358 O O . ASP A 1 168 ? -17.745 0.412 7.433 1.00 93.62 168 ASP A O 1
ATOM 1362 N N . GLN A 1 169 ? -16.709 2.314 8.028 1.00 95.00 169 GLN A N 1
ATOM 1363 C CA . GLN A 1 169 ? -17.921 3.067 8.326 1.00 95.00 169 GLN A CA 1
ATOM 1364 C C . GLN A 1 169 ? -18.712 3.376 7.060 1.00 95.00 169 GLN A C 1
ATOM 1366 O O . GLN A 1 169 ? -19.932 3.232 7.069 1.00 95.00 169 GLN A O 1
ATOM 1371 N N . VAL A 1 170 ? -18.023 3.720 5.965 1.00 95.00 170 VAL A N 1
ATOM 1372 C CA . VAL A 1 170 ? -18.656 3.885 4.651 1.00 95.00 170 VAL A CA 1
ATOM 1373 C C . VAL A 1 170 ? -19.217 2.557 4.175 1.00 95.00 170 VAL A C 1
ATOM 1375 O O . VAL A 1 170 ? -20.389 2.505 3.838 1.00 95.00 170 VAL A O 1
ATOM 1378 N N . THR A 1 171 ? -18.441 1.470 4.202 1.00 94.06 171 THR A N 1
ATOM 1379 C CA . THR A 1 171 ? -18.918 0.147 3.765 1.00 94.06 171 THR A CA 1
ATOM 1380 C C . THR A 1 171 ? -20.164 -0.290 4.533 1.00 94.06 171 THR A C 1
ATOM 1382 O O . THR A 1 171 ? -21.119 -0.779 3.935 1.00 94.06 171 THR A O 1
ATOM 1385 N N . ARG A 1 172 ? -20.192 -0.086 5.856 1.00 94.56 172 ARG A N 1
ATOM 1386 C CA . ARG A 1 172 ? -21.374 -0.365 6.679 1.00 94.56 172 ARG A CA 1
ATOM 1387 C C . ARG A 1 172 ? -22.547 0.543 6.323 1.00 94.56 172 ARG A C 1
ATOM 1389 O O . ARG A 1 172 ? -23.667 0.058 6.226 1.00 94.56 172 ARG A O 1
ATOM 1396 N N . HIS A 1 173 ? -22.294 1.832 6.123 1.00 94.38 173 HIS A N 1
ATOM 1397 C CA . HIS A 1 173 ? -23.317 2.791 5.731 1.00 94.38 173 HIS A CA 1
ATOM 1398 C C . HIS A 1 173 ? -23.891 2.504 4.338 1.00 94.38 173 HIS A C 1
ATOM 1400 O O . HIS A 1 173 ? -25.092 2.610 4.162 1.00 94.38 173 HIS A O 1
ATOM 1406 N N . LEU A 1 174 ? -23.085 2.077 3.364 1.00 92.75 174 LEU A N 1
ATOM 1407 C CA . LEU A 1 174 ? -23.571 1.755 2.019 1.00 92.75 174 LEU A CA 1
ATOM 1408 C C . LEU A 1 174 ? -24.652 0.665 2.037 1.00 92.75 174 LEU A C 1
ATOM 1410 O O . LEU A 1 174 ? -25.571 0.707 1.229 1.00 92.75 174 LEU A O 1
ATOM 1414 N N . LYS A 1 175 ? -24.612 -0.251 3.014 1.00 92.12 175 LYS A N 1
ATOM 1415 C CA . LYS A 1 175 ? -25.663 -1.262 3.202 1.00 92.12 175 LYS A CA 1
ATOM 1416 C C . LYS A 1 175 ? -27.023 -0.675 3.586 1.00 92.12 175 LYS A C 1
ATOM 1418 O O . LYS A 1 175 ? -28.014 -1.378 3.446 1.00 92.12 175 LYS A O 1
ATOM 1423 N N . THR A 1 176 ? -27.094 0.560 4.091 1.00 92.31 176 THR A N 1
ATOM 1424 C CA . THR A 1 176 ? -28.378 1.197 4.421 1.00 92.31 176 THR A CA 1
ATOM 1425 C C . THR A 1 176 ? -29.099 1.717 3.184 1.00 92.31 176 THR A C 1
ATOM 1427 O O . THR A 1 176 ? -30.311 1.786 3.222 1.00 92.31 176 THR A O 1
ATOM 1430 N N . HIS A 1 177 ? -28.380 2.034 2.100 1.00 86.94 177 HIS A N 1
ATOM 1431 C CA . HIS A 1 177 ? -28.987 2.473 0.832 1.00 86.94 177 HIS A CA 1
ATOM 1432 C C . HIS A 1 177 ? -29.573 1.313 0.025 1.00 86.94 177 HIS A C 1
ATOM 1434 O O . HIS A 1 177 ? -30.504 1.491 -0.744 1.00 86.94 177 HIS A O 1
ATOM 1440 N N . ASN A 1 178 ? -29.056 0.100 0.225 1.00 74.19 178 ASN A N 1
ATOM 1441 C CA . ASN A 1 178 ? -29.558 -1.104 -0.443 1.00 74.19 178 ASN A CA 1
ATOM 1442 C C . ASN A 1 178 ? -30.825 -1.675 0.221 1.00 74.19 178 ASN A C 1
ATOM 1444 O O . ASN A 1 178 ? -31.255 -2.763 -0.149 1.00 74.19 178 ASN A O 1
ATOM 1448 N N . LYS A 1 179 ? -31.379 -1.000 1.238 1.00 62.44 179 LYS A N 1
ATOM 1449 C CA . LYS A 1 179 ? -32.619 -1.407 1.916 1.00 62.44 179 LYS A CA 1
ATOM 1450 C C . LYS A 1 179 ? -33.873 -0.724 1.359 1.00 62.44 179 LYS A C 1
ATOM 1452 O O . LYS A 1 179 ? -34.960 -1.107 1.767 1.00 62.44 179 LYS A O 1
ATOM 1457 N N . ASP A 1 180 ? -33.720 0.207 0.417 1.00 53.47 180 ASP A N 1
ATOM 1458 C CA . ASP A 1 180 ? -34.820 0.986 -0.171 1.00 53.47 180 ASP A CA 1
ATOM 1459 C C . ASP A 1 180 ? -35.212 0.506 -1.588 1.00 53.47 180 ASP A C 1
ATOM 1461 O O . ASP A 1 180 ? -35.780 1.262 -2.370 1.00 53.47 180 ASP A O 1
ATOM 1465 N N . VAL A 1 181 ? -34.901 -0.748 -1.940 1.00 51.31 181 VAL A N 1
ATOM 1466 C CA . VAL A 1 181 ? -35.383 -1.394 -3.175 1.00 51.31 181 VAL A CA 1
ATOM 1467 C C . VAL A 1 181 ? -36.297 -2.554 -2.776 1.00 51.31 181 VAL A C 1
ATOM 1469 O O . VAL A 1 181 ? -35.834 -3.674 -2.556 1.00 51.31 181 VAL A O 1
ATOM 1472 N N . CYS A 1 182 ? -37.582 -2.247 -2.613 1.00 36.47 182 CYS A N 1
ATOM 1473 C CA . CYS A 1 182 ? -38.702 -3.187 -2.657 1.00 36.47 182 CYS A CA 1
ATOM 1474 C C . CYS A 1 182 ? -39.608 -2.766 -3.810 1.00 36.47 182 CYS A C 1
ATOM 1476 O O . CYS A 1 182 ? -39.810 -1.539 -3.956 1.00 36.47 182 CYS A O 1
#

Secondary structure (DSSP, 8-state):
-B--BTT---B-SSHHHHHHHIIIIII-SS-S-EE--BGGGGGG--EESSHHHHHHHHHHHH----EE-TTT--EESSHHHHHHHHHHHH----EE-TTT--EESSHHHHHHHHHHHH----EE--STT---EESSHHHHHHHHHHHH----EE--STTT--EESSHHHHHHHHHHHTTS--

pLDDT: mean 91.91, std 8.34, range [36.47, 98.12]

Sequence (182 aa):
HACRWINCQERFSAFDTLTIHLSQVHVGSGKSEYKCEWVACERNGKIFTQRQKIMRHIQTHTGAKPFQCDTCKRRFSESNMVVQHMRTHTGERPYQCDQCQKNFSVSAALTIHKRVHTGEKPFACKYPDCSKRFSESSNLTKHMRVHTGERPFKCTVKPCGKAFSRPDQVTRHLKTHNKDVC

Nearest PDB structures (foldseek):
  5und-assembly1_A  TM=6.426E-01  e=1.182E-10  Homo sapiens
  5und-assembly2_B  TM=6.501E-01  e=2.545E-10  Homo sapiens
  8ssu-assembly1_A  TM=4.981E-01  e=4.523E-10  Homo sapiens
  8ssr-assembly2_D  TM=4.370E-01  e=9.741E-10  Homo sapiens
  8ssr-assembly1_A  TM=3.791E-01  e=2.545E-10  Homo sapiens

Organism: NCBI:txid747725

Foldseek 3Di:
DAQQAVPGGDDDPDLVVVLVCCLPVQAHDDDQKHWGRGVVCPVPTDIDRDSVVVSLVVCVVSVDFPDAAPPPRDGHSDPVVNVLVVCVVVVDFPDADPPPRDGHSDVVVSVLVVCVVVVDFPAAAPDPVGRDTHSDPVVSVLVVCVVVVDFPAFAPDPPPRDTHSDPVVNVVVVVVVVVPDD

Radius of gyration: 22.88 Å; Cα contacts (8 Å, |Δi|>4): 225; chains: 1; bounding box: 69×41×53 Å

Solvent-accessible surface area (backbone atoms only — not comparable to full-atom values): 10978 Å² total; per-residue (Å²): 82,71,50,55,40,71,96,43,87,54,72,28,95,41,61,68,60,44,50,51,48,46,50,57,77,71,63,53,79,94,60,74,63,44,72,43,54,34,62,96,33,61,94,67,48,51,72,27,72,42,70,68,58,43,54,57,52,50,28,72,77,70,66,46,40,86,36,63,34,88,87,78,65,53,63,25,76,43,64,69,57,40,60,53,50,48,26,74,75,73,65,49,41,87,35,63,37,88,89,76,66,51,64,23,66,43,64,68,59,43,61,55,51,52,28,73,77,73,64,50,45,85,34,63,51,85,52,94,95,37,91,55,61,21,69,41,63,70,57,40,61,57,51,52,31,73,76,72,65,49,45,87,37,62,50,86,58,83,88,66,74,49,61,24,67,43,67,69,57,42,62,58,51,55,59,63,66,71,68,77,78,128

Mean predicted aligned error: 6.94 Å